Protein AF-A0A2V8RQT1-F1 (afdb_monomer_lite)

Secondary structure (DSSP, 8-state):
-PPPHHHHHHHHHH-HHHHHHHTTTBTT--TTS--EEEEEEEETTEEEEEEEEEE-SS---BTHHHHHHHHHHHHHHSSS--SEEEE-HHHHHHHTT--S-HHHHHHHHHHHHHHHH-EEEEEE-TTT-S---EEEE-SEEEEEEEEEE-TTS-EEEEEEEEE-HHHHHHHHTTEEEETTEEEEE------------

Structure (mmCIF, N/CA/C/O backbone):
data_AF-A0A2V8RQT1-F1
#
_entry.id   AF-A0A2V8RQT1-F1
#
loop_
_atom_site.group_PDB
_atom_site.id
_atom_site.type_symbol
_atom_site.label_atom_id
_atom_site.label_alt_id
_atom_site.label_comp_id
_atom_site.label_asym_id
_atom_site.label_entity_id
_atom_site.label_seq_id
_atom_site.pdbx_PDB_ins_code
_atom_site.Cartn_x
_atom_site.Cartn_y
_atom_site.Cartn_z
_atom_site.occupancy
_atom_site.B_iso_or_equiv
_atom_site.auth_seq_id
_atom_site.auth_comp_id
_atom_site.auth_asym_id
_atom_site.auth_atom_id
_atom_site.pdbx_PDB_model_num
ATOM 1 N N . MET A 1 1 ? -11.846 -2.736 -19.343 1.00 53.25 1 MET A N 1
ATOM 2 C CA . MET A 1 1 ? -10.433 -2.983 -18.980 1.00 53.25 1 MET A CA 1
ATOM 3 C C . MET A 1 1 ? -10.395 -4.126 -17.985 1.00 53.25 1 MET A C 1
ATOM 5 O O . MET A 1 1 ? -11.263 -4.168 -17.123 1.00 53.25 1 MET A O 1
ATOM 9 N N . SER A 1 2 ? -9.473 -5.077 -18.134 1.00 60.19 2 SER A N 1
ATOM 10 C CA . SER A 1 2 ? -9.324 -6.188 -17.190 1.00 60.19 2 SER A CA 1
ATOM 11 C C . SER A 1 2 ? -8.693 -5.690 -15.893 1.00 60.19 2 SER A C 1
ATOM 13 O O . SER A 1 2 ? -7.593 -5.145 -15.909 1.00 60.19 2 SER A O 1
ATOM 15 N N . THR A 1 3 ? -9.387 -5.882 -14.780 1.00 83.12 3 THR A N 1
ATOM 16 C CA . THR A 1 3 ? -8.899 -5.558 -13.440 1.00 83.12 3 THR A CA 1
ATOM 17 C C . THR A 1 3 ? -7.670 -6.412 -13.096 1.00 83.12 3 THR A C 1
ATOM 19 O O . THR A 1 3 ? -7.715 -7.635 -13.236 1.00 83.12 3 THR A O 1
ATOM 22 N N . HIS A 1 4 ? -6.565 -5.791 -12.665 1.00 91.56 4 HIS A N 1
ATOM 23 C CA . HIS A 1 4 ? -5.332 -6.518 -12.340 1.00 91.56 4 HIS A CA 1
ATOM 24 C C . HIS A 1 4 ? -5.551 -7.502 -11.167 1.00 91.56 4 HIS A C 1
ATOM 26 O O . HIS A 1 4 ? -6.151 -7.106 -10.169 1.00 91.56 4 HIS A O 1
ATOM 32 N N . PRO A 1 5 ? -5.033 -8.750 -11.198 1.00 92.19 5 PRO A N 1
ATOM 33 C CA . PRO A 1 5 ? -5.286 -9.754 -10.149 1.00 92.19 5 PRO A CA 1
ATOM 34 C C . PRO A 1 5 ? -4.914 -9.311 -8.728 1.00 92.19 5 PRO A C 1
ATOM 36 O O . PRO A 1 5 ? -5.482 -9.785 -7.745 1.00 92.19 5 PRO A O 1
ATOM 39 N N . ILE A 1 6 ? -3.953 -8.392 -8.609 1.00 94.44 6 ILE A N 1
ATOM 40 C CA . ILE A 1 6 ? -3.528 -7.870 -7.310 1.00 94.44 6 ILE A CA 1
ATOM 41 C C . ILE A 1 6 ? -4.599 -7.023 -6.617 1.00 94.44 6 ILE A C 1
ATOM 43 O O . ILE A 1 6 ? -4.604 -6.957 -5.393 1.00 94.44 6 ILE A O 1
ATOM 47 N N . THR A 1 7 ? -5.529 -6.411 -7.355 1.00 94.12 7 THR A N 1
ATOM 48 C CA . THR A 1 7 ? -6.580 -5.597 -6.732 1.00 94.12 7 THR A CA 1
ATOM 49 C C . THR A 1 7 ? -7.554 -6.477 -5.952 1.00 94.12 7 THR A C 1
ATOM 51 O O . THR A 1 7 ? -7.920 -6.147 -4.826 1.00 94.12 7 THR A O 1
ATOM 54 N N . ALA A 1 8 ? -7.901 -7.647 -6.504 1.00 93.69 8 ALA A N 1
ATOM 55 C CA . ALA A 1 8 ? -8.708 -8.649 -5.820 1.00 93.69 8 ALA A CA 1
ATOM 56 C C . ALA A 1 8 ? -8.005 -9.124 -4.544 1.00 93.69 8 ALA A C 1
ATOM 58 O O . ALA A 1 8 ? -8.619 -9.131 -3.480 1.00 93.69 8 ALA A O 1
ATOM 59 N N . TYR A 1 9 ? -6.700 -9.417 -4.631 1.00 94.62 9 TYR A N 1
ATOM 60 C CA . TYR A 1 9 ? -5.890 -9.772 -3.465 1.00 94.62 9 TYR A CA 1
ATOM 61 C C . TYR A 1 9 ? -5.937 -8.689 -2.379 1.00 94.62 9 TYR A C 1
ATOM 63 O O . TYR A 1 9 ? -6.131 -9.017 -1.210 1.00 94.62 9 TYR A O 1
ATOM 71 N N . ILE A 1 10 ? -5.794 -7.411 -2.745 1.00 95.62 10 ILE A N 1
ATOM 72 C CA . ILE A 1 10 ? -5.832 -6.297 -1.793 1.00 95.62 10 ILE A CA 1
ATOM 73 C C . ILE A 1 10 ? -7.183 -6.207 -1.084 1.00 95.62 10 ILE A C 1
ATOM 75 O O . ILE A 1 10 ? -7.209 -6.226 0.145 1.00 95.62 10 ILE A O 1
ATOM 79 N N . HIS A 1 11 ? -8.297 -6.184 -1.819 1.00 94.50 11 HIS A N 1
ATOM 80 C CA . HIS A 1 11 ? -9.624 -6.116 -1.198 1.00 94.50 11 HIS A CA 1
ATOM 81 C C . HIS A 1 11 ? -9.921 -7.336 -0.324 1.00 94.50 11 HIS A C 1
ATOM 83 O O . HIS A 1 11 ? -10.485 -7.205 0.760 1.00 94.50 11 HIS A O 1
ATOM 89 N N . GLN A 1 12 ? -9.517 -8.525 -0.771 1.00 94.50 12 GLN A N 1
ATOM 90 C CA . GLN A 1 12 ? -9.717 -9.754 -0.011 1.00 94.50 12 GLN A CA 1
ATOM 91 C C . GLN A 1 12 ? -8.869 -9.798 1.254 1.00 94.50 12 GLN A C 1
ATOM 93 O O . GLN A 1 12 ? -9.324 -10.374 2.231 1.00 94.50 12 GLN A O 1
ATOM 98 N N . THR A 1 13 ? -7.676 -9.200 1.248 1.00 95.00 13 THR A N 1
ATOM 99 C CA . THR A 1 13 ? -6.728 -9.275 2.368 1.00 95.00 13 THR A CA 1
ATOM 100 C C . THR A 1 13 ? -6.952 -8.172 3.394 1.00 95.00 13 THR A C 1
ATOM 102 O O . THR A 1 13 ? -7.002 -8.440 4.593 1.00 95.00 13 THR A O 1
ATOM 105 N N . PHE A 1 14 ? -7.108 -6.933 2.929 1.00 94.19 14 PHE A N 1
ATOM 106 C CA . PHE A 1 14 ? -7.197 -5.746 3.781 1.00 94.19 14 PHE A CA 1
ATOM 107 C C . PHE A 1 14 ? -8.628 -5.217 3.951 1.00 94.19 14 PHE A C 1
ATOM 109 O O . PHE A 1 14 ? -8.842 -4.231 4.649 1.00 94.19 14 PHE A O 1
ATOM 116 N N . GLY A 1 15 ? -9.610 -5.855 3.310 1.00 92.31 15 GLY A N 1
ATOM 117 C CA . GLY A 1 15 ? -10.991 -5.388 3.284 1.00 92.31 15 GLY A CA 1
ATOM 118 C C . GLY A 1 15 ? -11.243 -4.317 2.219 1.00 92.31 15 GLY A C 1
ATOM 119 O O . GLY A 1 15 ? -10.325 -3.731 1.640 1.00 92.31 15 GLY A O 1
ATOM 120 N N . GLN A 1 16 ? -12.527 -4.065 1.950 1.00 89.62 16 GLN A N 1
ATOM 121 C CA . GLN A 1 16 ? -12.953 -3.179 0.863 1.00 89.62 16 GLN A CA 1
ATOM 122 C C . GLN A 1 16 ? -12.497 -1.732 1.079 1.00 89.62 16 GLN A C 1
ATOM 124 O O . GLN A 1 16 ? -11.997 -1.108 0.150 1.00 89.62 16 GLN A O 1
ATOM 129 N N . GLN A 1 17 ? -12.656 -1.203 2.293 1.00 88.50 17 GLN A N 1
ATOM 130 C CA . GLN A 1 17 ? -12.385 0.202 2.604 1.00 88.50 17 GLN A CA 1
ATOM 131 C C . GLN A 1 17 ? -10.894 0.537 2.505 1.00 88.50 17 GLN A C 1
ATOM 133 O O . GLN A 1 17 ? -10.512 1.388 1.705 1.00 88.50 17 GLN A O 1
ATOM 138 N N . PHE A 1 18 ? -10.042 -0.173 3.255 1.00 91.12 18 PHE A N 1
ATOM 139 C CA . PHE A 1 18 ? -8.596 0.041 3.181 1.00 91.12 18 PHE A CA 1
ATOM 140 C C . PHE A 1 18 ? -8.055 -0.309 1.795 1.00 91.12 18 PHE A C 1
ATOM 142 O O . PHE A 1 18 ? -7.242 0.422 1.244 1.00 91.12 18 PHE A O 1
ATOM 149 N N . GLY A 1 19 ? -8.540 -1.390 1.179 1.00 92.50 19 GLY A N 1
ATOM 150 C CA . GLY A 1 19 ? -8.108 -1.745 -0.167 1.00 92.50 19 GLY A CA 1
ATOM 151 C C . GLY A 1 19 ? -8.455 -0.684 -1.218 1.00 92.50 19 GLY A C 1
ATOM 152 O O . GLY A 1 19 ? -7.627 -0.409 -2.083 1.00 92.50 19 GLY A O 1
ATOM 153 N N . SER A 1 20 ? -9.610 -0.021 -1.092 1.00 90.12 20 SER A N 1
ATOM 154 C CA . SER A 1 20 ? -9.976 1.112 -1.956 1.00 90.12 20 SER A CA 1
ATOM 155 C C . SER A 1 20 ? -9.057 2.317 -1.729 1.00 90.12 20 SER A C 1
ATOM 157 O O . SER A 1 20 ? -8.684 2.975 -2.693 1.00 90.12 20 SER A O 1
ATOM 159 N N . LEU A 1 21 ? -8.624 2.568 -0.485 1.00 90.12 21 LEU A N 1
ATOM 160 C CA . LEU A 1 21 ? -7.631 3.606 -0.172 1.00 90.12 21 LEU A CA 1
ATOM 161 C C . LEU A 1 21 ? -6.290 3.338 -0.868 1.00 90.12 21 LEU A C 1
ATOM 163 O O . LEU A 1 21 ? -5.732 4.229 -1.501 1.00 90.12 21 LEU A O 1
ATOM 167 N N . ILE A 1 22 ? -5.787 2.101 -0.777 1.00 92.56 22 ILE A N 1
ATOM 168 C CA . ILE A 1 22 ? -4.522 1.686 -1.408 1.00 92.56 22 ILE A CA 1
ATOM 169 C C . ILE A 1 22 ? -4.595 1.826 -2.931 1.00 92.56 22 ILE A C 1
ATOM 171 O O . ILE A 1 22 ? -3.619 2.233 -3.560 1.00 92.56 22 ILE A O 1
ATOM 175 N N . LEU A 1 23 ? -5.743 1.496 -3.525 1.00 92.44 23 LEU A N 1
ATOM 176 C CA . LEU A 1 23 ? -5.949 1.503 -4.972 1.00 92.44 23 LEU A CA 1
ATOM 177 C C . LEU A 1 23 ? -6.476 2.839 -5.519 1.00 92.44 23 LEU A C 1
ATOM 179 O O . LEU A 1 23 ? -6.783 2.913 -6.707 1.00 92.44 23 LEU A O 1
ATOM 183 N N . ALA A 1 24 ? -6.563 3.885 -4.694 1.00 89.56 24 ALA A N 1
ATOM 184 C CA . ALA A 1 24 ? -7.050 5.192 -5.120 1.00 89.56 24 ALA A CA 1
ATOM 185 C C . ALA A 1 24 ? -6.198 5.760 -6.270 1.00 89.56 24 ALA A C 1
ATOM 187 O O . ALA A 1 24 ? -4.971 5.855 -6.169 1.00 89.56 24 ALA A O 1
ATOM 188 N N . GLY A 1 25 ? -6.850 6.158 -7.365 1.00 87.62 25 GLY A N 1
ATOM 189 C CA . GLY A 1 25 ? -6.196 6.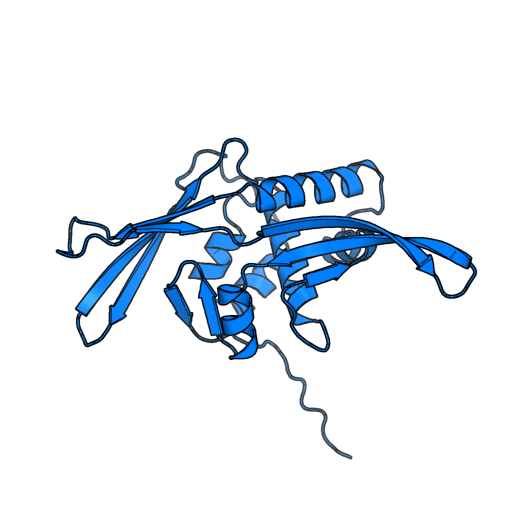617 -8.588 1.00 87.62 25 GLY A CA 1
ATOM 190 C C . GLY A 1 25 ? -5.814 5.499 -9.563 1.00 87.62 25 GLY A C 1
ATOM 191 O O . GLY A 1 25 ? -5.147 5.791 -10.559 1.00 87.62 25 GLY A O 1
ATOM 192 N N . TYR A 1 26 ? -6.192 4.239 -9.303 1.00 90.75 26 TYR A N 1
ATOM 193 C CA . TYR A 1 26 ? -5.921 3.125 -10.214 1.00 90.75 26 TYR A CA 1
ATOM 194 C C . TYR A 1 26 ? -6.821 3.164 -11.459 1.00 90.75 26 TYR A C 1
ATOM 196 O O . TYR A 1 26 ? -8.036 3.340 -11.377 1.00 90.75 26 TYR A O 1
ATOM 204 N N . GLY A 1 27 ? -6.236 2.925 -12.635 1.00 86.00 27 GLY A N 1
ATOM 205 C CA . GLY A 1 27 ? -6.968 2.867 -13.902 1.00 86.00 27 GLY A CA 1
ATOM 206 C C . GLY A 1 27 ? -7.274 4.248 -14.491 1.00 86.00 27 GLY A C 1
ATOM 207 O O . GLY A 1 27 ? -6.401 5.109 -14.552 1.00 86.00 27 GLY A O 1
ATOM 208 N N . LEU A 1 28 ? -8.499 4.435 -14.993 1.00 69.88 28 LEU A N 1
ATOM 209 C CA . LEU A 1 28 ? -8.932 5.665 -15.677 1.00 69.88 28 LEU A CA 1
ATOM 210 C C . LEU A 1 28 ? -9.522 6.717 -14.726 1.00 69.88 28 LEU A C 1
ATOM 212 O O . LEU A 1 28 ? -10.164 7.658 -15.193 1.00 69.88 28 LEU A O 1
ATOM 216 N N . GLU A 1 29 ? -9.338 6.567 -13.412 1.00 64.88 29 GLU A N 1
ATOM 217 C CA . GLU A 1 29 ? -9.764 7.597 -12.468 1.00 64.88 29 GLU A CA 1
ATOM 218 C C . GLU A 1 29 ? -9.042 8.913 -12.803 1.00 64.88 29 GLU A C 1
ATOM 220 O O . GLU A 1 29 ? -7.806 8.960 -12.821 1.00 64.88 29 GLU A O 1
ATOM 225 N N . PRO A 1 30 ? -9.779 9.993 -13.122 1.00 53.41 30 PRO A N 1
ATOM 226 C CA . PRO A 1 30 ? -9.154 11.279 -13.368 1.00 53.41 30 PRO A CA 1
ATOM 227 C C . PRO A 1 30 ? -8.418 11.685 -12.093 1.00 53.41 30 PRO A C 1
ATOM 229 O O . PRO A 1 30 ? -8.981 11.607 -11.003 1.00 53.41 30 PRO A O 1
ATOM 232 N N . GLY A 1 31 ? -7.176 12.163 -12.219 1.00 50.75 31 GLY A N 1
ATOM 233 C CA . GLY A 1 31 ? -6.285 12.459 -11.086 1.00 50.75 31 GLY A CA 1
ATOM 234 C C . GLY A 1 31 ? -6.796 13.483 -10.056 1.00 50.75 31 GLY A C 1
ATOM 235 O O . GLY A 1 31 ? -6.059 13.804 -9.132 1.00 50.75 31 GLY A O 1
ATOM 236 N N . LYS A 1 32 ? -8.032 13.981 -10.206 1.00 53.09 32 LYS A N 1
ATOM 237 C CA . LYS A 1 32 ? -8.714 14.969 -9.362 1.00 53.09 32 LYS A CA 1
ATOM 238 C C . LYS A 1 32 ? -10.010 14.478 -8.692 1.00 53.09 32 LYS A C 1
ATOM 240 O O . LYS A 1 32 ? -10.643 15.290 -8.028 1.00 53.09 32 LYS A O 1
ATOM 245 N N . GLN A 1 33 ? -10.458 13.231 -8.877 1.00 52.38 33 GLN A N 1
ATOM 246 C CA . GLN A 1 33 ? -11.619 12.747 -8.112 1.00 52.38 33 GLN A CA 1
ATOM 247 C C . GLN A 1 33 ? -11.233 12.519 -6.647 1.00 52.38 33 GLN A C 1
ATOM 249 O O . GLN A 1 33 ? -10.141 12.027 -6.371 1.00 52.38 33 GLN A O 1
ATOM 254 N N . ASP A 1 34 ? -12.114 12.957 -5.740 1.00 56.28 34 ASP A N 1
ATOM 255 C CA . ASP A 1 34 ? -11.910 13.017 -4.291 1.00 56.28 34 ASP A CA 1
ATOM 256 C C . ASP A 1 34 ? -11.297 11.721 -3.751 1.00 56.28 34 ASP A C 1
ATOM 258 O O . ASP A 1 34 ? -11.977 10.711 -3.572 1.00 56.28 34 ASP A O 1
ATOM 262 N N . ARG A 1 35 ? -9.997 11.761 -3.438 1.00 73.50 35 ARG A N 1
ATOM 263 C CA . ARG A 1 35 ? -9.261 10.659 -2.801 1.00 73.50 35 ARG A CA 1
ATOM 264 C C . ARG A 1 35 ? -9.512 10.652 -1.300 1.00 73.50 35 ARG A C 1
ATOM 266 O O . ARG A 1 35 ? -8.586 10.624 -0.492 1.00 73.50 35 ARG A O 1
ATOM 273 N N . LYS A 1 36 ? -10.792 10.753 -0.960 1.00 81.44 36 LYS A N 1
ATOM 274 C CA . LYS A 1 36 ? -11.317 10.817 0.392 1.00 81.44 36 LYS A CA 1
ATOM 275 C C . LYS A 1 36 ? -11.988 9.498 0.689 1.00 81.44 36 LYS A C 1
ATOM 277 O O . LYS A 1 36 ? -12.912 9.085 -0.006 1.00 81.44 36 LYS A O 1
ATOM 282 N N . LEU A 1 37 ? -11.540 8.855 1.748 1.00 82.38 37 LEU A N 1
ATOM 283 C CA . LEU A 1 37 ? -12.224 7.729 2.336 1.00 82.38 37 LEU A CA 1
ATOM 284 C C . LEU A 1 37 ? -12.990 8.220 3.557 1.00 82.38 37 LEU A C 1
ATOM 286 O O . LEU A 1 37 ? -12.396 8.743 4.496 1.00 82.38 37 LEU A O 1
ATOM 290 N N . GLN A 1 38 ? -14.305 8.036 3.538 1.00 83.12 38 GLN A N 1
ATOM 291 C CA . GLN A 1 38 ? -15.149 8.258 4.705 1.00 83.12 38 GLN A CA 1
ATOM 292 C C . GLN A 1 38 ? -15.397 6.927 5.407 1.00 83.12 38 GLN A C 1
ATOM 294 O O . GLN A 1 38 ? -15.752 5.933 4.766 1.00 83.12 38 GLN A O 1
ATOM 299 N N . LEU A 1 39 ? -15.199 6.911 6.719 1.00 83.19 39 LEU A N 1
ATOM 300 C CA . LEU A 1 39 ? -15.366 5.743 7.574 1.00 83.19 39 LEU A CA 1
ATOM 301 C C . LEU A 1 39 ? -16.227 6.124 8.765 1.00 83.19 39 LEU A C 1
ATOM 303 O O . LEU A 1 39 ? -16.049 7.192 9.332 1.00 83.19 39 LEU A O 1
ATOM 307 N N . THR A 1 40 ? -17.112 5.226 9.177 1.00 81.44 40 THR A N 1
ATOM 308 C CA . THR A 1 40 ? -17.845 5.370 10.434 1.00 81.44 40 THR A CA 1
ATOM 309 C C . THR A 1 40 ? -17.358 4.296 11.389 1.00 81.44 40 THR A C 1
ATOM 311 O O . THR A 1 40 ? -17.545 3.106 11.127 1.00 81.44 40 THR A O 1
ATOM 314 N N . GLU A 1 41 ? -16.754 4.711 12.493 1.00 79.88 41 GLU A N 1
ATOM 315 C CA . GLU A 1 41 ? -16.391 3.844 13.608 1.00 79.88 41 GLU A CA 1
ATOM 316 C C . GLU A 1 41 ? -17.441 3.951 14.717 1.00 79.88 41 GLU A C 1
ATOM 318 O O . GLU A 1 41 ? -18.117 4.973 14.852 1.00 79.88 41 GLU A O 1
ATOM 323 N N . VAL A 1 42 ? -17.620 2.877 15.487 1.00 76.12 42 VAL A N 1
ATOM 324 C CA . VAL A 1 42 ? -18.469 2.887 16.681 1.00 76.12 42 VAL A CA 1
ATOM 325 C C . VAL A 1 42 ? -17.601 2.563 17.883 1.00 76.12 42 VAL A C 1
ATOM 327 O O . VAL A 1 42 ? -17.238 1.406 18.084 1.00 76.12 42 VAL A O 1
ATOM 330 N N . GLU A 1 43 ? -17.300 3.574 18.686 1.00 75.00 43 GLU A N 1
ATOM 331 C CA . GLU A 1 43 ? -16.500 3.450 19.902 1.00 75.00 43 GLU A CA 1
ATOM 332 C C . GLU A 1 43 ? -17.398 3.722 21.111 1.00 75.00 43 GLU A C 1
ATOM 334 O O . GLU A 1 43 ? -18.079 4.741 21.170 1.00 75.00 43 GLU A O 1
ATOM 339 N N . GLU A 1 44 ? -17.492 2.761 22.036 1.00 80.94 44 GLU A N 1
ATOM 340 C CA . GLU A 1 44 ? -18.325 2.860 23.253 1.00 80.94 44 GLU A CA 1
ATOM 341 C C . GLU A 1 44 ? -19.795 3.276 23.001 1.00 80.94 44 GLU A C 1
ATOM 343 O O . GLU A 1 44 ? -20.455 3.893 23.834 1.00 80.94 44 GLU A O 1
ATOM 348 N N . GLY A 1 45 ? -20.342 2.914 21.834 1.00 79.00 45 GLY A N 1
ATOM 349 C CA . GLY A 1 45 ? -21.708 3.263 21.423 1.00 79.00 45 GLY A CA 1
ATOM 350 C C . GLY A 1 45 ? -21.848 4.637 20.756 1.00 79.00 45 GLY A C 1
ATOM 351 O O . GLY A 1 45 ? -22.939 4.975 20.291 1.00 79.00 45 GLY A O 1
ATOM 352 N N . VAL A 1 46 ? -20.762 5.401 20.639 1.00 80.88 46 VAL A N 1
ATOM 353 C CA . VAL A 1 46 ? -20.690 6.666 19.903 1.00 80.88 46 VAL A CA 1
ATOM 354 C C . VAL A 1 46 ? -20.247 6.395 18.468 1.00 80.88 46 VAL A C 1
ATOM 356 O O . VAL A 1 46 ? -19.267 5.695 18.231 1.00 80.88 46 VAL A O 1
ATOM 359 N N . LYS A 1 47 ? -20.974 6.949 17.492 1.00 82.81 47 LYS A N 1
ATOM 360 C CA . LYS A 1 47 ? -20.570 6.912 16.080 1.00 82.81 47 LYS A CA 1
ATOM 361 C C . LYS A 1 47 ? -19.621 8.067 15.784 1.00 82.81 47 LYS A C 1
ATOM 363 O O . LYS A 1 47 ? -19.999 9.219 15.990 1.00 82.81 47 LYS A O 1
ATOM 368 N N . ILE A 1 48 ? -18.442 7.758 15.261 1.00 84.69 48 ILE A N 1
ATOM 369 C CA . ILE A 1 48 ? -17.445 8.738 14.832 1.00 84.69 48 ILE A CA 1
ATOM 370 C C . ILE A 1 48 ? -17.269 8.600 13.322 1.00 84.69 48 ILE A C 1
ATOM 372 O O . ILE A 1 48 ? -16.875 7.546 12.827 1.00 84.69 48 ILE A O 1
ATOM 376 N N . ASP A 1 49 ? -17.591 9.668 12.595 1.00 87.62 49 ASP A N 1
ATOM 377 C CA . ASP A 1 49 ? -17.411 9.744 11.147 1.00 87.62 49 ASP A CA 1
ATOM 378 C C . ASP A 1 49 ? -16.024 10.345 10.854 1.00 87.62 49 ASP A C 1
ATOM 380 O O . ASP A 1 49 ? -15.796 11.545 11.015 1.00 87.62 49 ASP A O 1
ATOM 384 N N . TRP A 1 50 ? -15.086 9.494 10.451 1.00 88.00 50 TRP A N 1
ATOM 385 C CA . TRP A 1 50 ? -13.734 9.849 10.039 1.00 88.00 50 TRP A CA 1
ATOM 386 C C . TRP A 1 50 ? -13.665 10.123 8.542 1.00 88.00 50 TRP A C 1
ATOM 388 O O . TRP A 1 50 ? -14.288 9.435 7.730 1.00 88.00 50 TRP A O 1
ATOM 398 N N . VAL A 1 51 ? -12.818 11.073 8.165 1.00 89.00 51 VAL A N 1
ATOM 399 C CA . VAL A 1 51 ? -12.405 11.303 6.784 1.00 89.00 51 VAL A CA 1
ATOM 400 C C . VAL A 1 51 ? -10.892 11.159 6.707 1.00 89.00 51 VAL A C 1
ATOM 402 O O . VAL A 1 51 ? -10.177 11.775 7.493 1.00 89.00 51 VAL A O 1
ATOM 405 N N . ILE A 1 52 ? -10.417 10.343 5.766 1.00 89.44 52 ILE A N 1
ATOM 406 C CA . ILE A 1 52 ? -9.005 10.234 5.397 1.00 89.44 52 ILE A CA 1
ATOM 407 C C . ILE A 1 52 ? -8.852 10.730 3.963 1.00 89.44 52 ILE A C 1
ATOM 409 O O . ILE A 1 52 ? -9.471 10.171 3.061 1.00 89.44 52 ILE A O 1
ATOM 413 N N . GLU A 1 53 ? -8.016 11.733 3.733 1.00 89.62 53 GLU A N 1
ATOM 414 C CA . GLU A 1 53 ? -7.695 12.253 2.403 1.00 89.62 53 GLU A CA 1
ATOM 415 C C . GLU A 1 53 ? -6.235 12.011 2.049 1.00 89.62 53 GLU A C 1
ATOM 417 O O . GLU A 1 53 ? -5.344 12.228 2.865 1.00 89.62 53 GLU A O 1
ATOM 422 N N . LEU A 1 54 ? -5.986 11.588 0.810 1.00 88.62 54 LEU A N 1
ATOM 423 C CA . LEU A 1 54 ? -4.639 11.553 0.247 1.00 88.62 54 LEU A CA 1
ATOM 424 C C . LEU A 1 54 ? -4.219 12.967 -0.164 1.00 88.62 54 LEU A C 1
ATOM 426 O O . LEU A 1 54 ? -4.817 13.551 -1.070 1.00 88.62 54 LEU A O 1
ATOM 430 N N . VAL A 1 55 ? -3.147 13.471 0.442 1.00 85.31 55 VAL A N 1
ATOM 431 C CA . VAL A 1 55 ? -2.612 14.818 0.225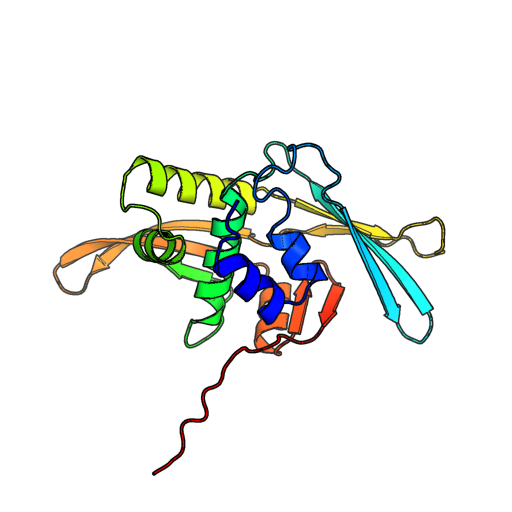 1.00 85.31 55 VAL A CA 1
ATOM 432 C C . VAL A 1 55 ? -1.183 14.737 -0.312 1.00 85.31 55 VAL A C 1
ATOM 434 O O . VAL A 1 55 ? -0.351 13.967 0.170 1.00 85.31 55 VAL A O 1
ATOM 437 N N . GLY A 1 56 ? -0.880 15.529 -1.339 1.00 79.81 56 GLY A N 1
ATOM 438 C CA . GLY A 1 56 ? 0.449 15.591 -1.941 1.00 79.81 56 GLY A CA 1
ATOM 439 C C . GLY A 1 56 ? 0.458 16.288 -3.299 1.00 79.81 56 GLY A C 1
ATOM 440 O O . GLY A 1 56 ? -0.575 16.401 -3.957 1.00 79.81 56 GLY A O 1
ATOM 441 N N . ASP A 1 57 ? 1.643 16.729 -3.720 1.00 76.38 57 ASP A N 1
ATOM 442 C CA . ASP A 1 57 ? 1.824 17.468 -4.977 1.0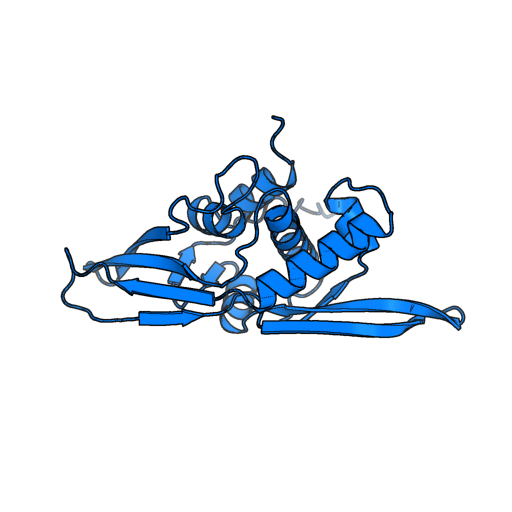0 76.38 57 ASP A CA 1
ATOM 443 C C . ASP A 1 57 ? 1.662 16.579 -6.224 1.00 76.38 57 ASP A C 1
ATOM 445 O O . ASP A 1 57 ? 1.103 17.008 -7.232 1.00 76.38 57 ASP A O 1
ATOM 449 N N . ASP A 1 58 ? 2.150 15.332 -6.160 1.00 82.31 58 ASP A N 1
ATOM 450 C CA . ASP A 1 58 ? 2.090 14.340 -7.246 1.00 82.31 58 ASP A CA 1
ATOM 451 C C . ASP A 1 58 ? 1.473 13.038 -6.726 1.00 82.31 58 ASP A C 1
ATOM 453 O O . ASP A 1 58 ? 2.156 12.138 -6.226 1.00 82.31 58 ASP A O 1
ATOM 457 N N . LEU A 1 59 ? 0.145 12.974 -6.787 1.00 85.94 59 LEU A N 1
ATOM 458 C CA . LEU A 1 59 ? -0.617 11.860 -6.244 1.00 85.94 59 LEU A CA 1
ATOM 459 C C . LEU A 1 59 ? -0.526 10.628 -7.172 1.00 85.94 59 LEU A C 1
ATOM 461 O O . LEU A 1 59 ? -0.923 10.721 -8.340 1.00 85.94 59 LEU A O 1
ATOM 465 N N . PRO A 1 60 ? -0.107 9.444 -6.672 1.00 88.44 60 PRO A N 1
ATOM 466 C CA . PRO A 1 60 ? 0.043 8.234 -7.488 1.00 88.44 60 PRO A CA 1
ATOM 467 C C . PRO A 1 60 ? -1.220 7.904 -8.293 1.00 88.44 60 PRO A C 1
ATOM 469 O O . PRO A 1 60 ? -2.317 7.901 -7.744 1.00 88.44 60 PRO A O 1
ATOM 472 N N . CYS A 1 61 ? -1.106 7.654 -9.595 1.00 90.00 61 CYS A N 1
ATOM 473 C CA . CYS A 1 61 ? -2.255 7.377 -10.462 1.00 90.00 61 CYS A CA 1
ATOM 474 C C . CYS A 1 61 ? -1.927 6.325 -11.527 1.00 90.00 61 CYS A C 1
ATOM 476 O O . CYS A 1 61 ? -0.786 5.859 -11.619 1.00 90.00 61 CYS A O 1
ATOM 478 N N . GLN A 1 62 ? -2.929 5.968 -12.335 1.00 90.75 62 GLN A N 1
ATOM 479 C CA . GLN A 1 62 ? -2.836 4.944 -13.373 1.00 90.75 62 GLN A CA 1
ATOM 480 C C . GLN A 1 62 ? -2.382 3.625 -12.758 1.00 90.75 62 GLN A C 1
ATOM 482 O O . GLN A 1 62 ? -3.076 3.096 -11.907 1.00 90.75 62 GLN A O 1
ATOM 487 N N . ASP A 1 63 ? -1.219 3.107 -13.134 1.00 93.25 63 ASP A N 1
ATOM 488 C CA . ASP A 1 63 ? -0.714 1.835 -12.635 1.00 93.25 63 ASP A CA 1
ATOM 489 C C . ASP A 1 63 ? 0.124 1.958 -11.348 1.00 93.25 63 ASP A C 1
ATOM 491 O O . ASP A 1 63 ? 0.457 0.944 -10.732 1.00 93.25 63 ASP A O 1
ATOM 495 N N . ALA A 1 64 ? 0.450 3.176 -10.894 1.00 93.38 64 ALA A N 1
ATOM 496 C CA . ALA A 1 64 ? 1.265 3.382 -9.694 1.00 93.38 64 ALA A CA 1
ATOM 497 C C . ALA A 1 64 ? 0.681 2.722 -8.422 1.00 93.38 64 ALA A C 1
ATOM 499 O O . ALA A 1 64 ? 1.460 2.112 -7.684 1.00 93.38 64 ALA A O 1
ATOM 500 N N . PRO A 1 65 ? -0.647 2.725 -8.174 1.00 94.88 65 PRO A N 1
ATOM 501 C CA . PRO A 1 65 ? -1.226 2.021 -7.025 1.00 94.88 65 PRO A CA 1
ATOM 502 C C . PRO A 1 65 ? -1.005 0.513 -7.000 1.00 94.88 65 PRO A C 1
ATOM 504 O O . PRO A 1 65 ? -0.963 -0.092 -5.926 1.00 94.88 65 PRO A O 1
ATOM 507 N N . LEU A 1 66 ? -0.768 -0.109 -8.157 1.00 96.56 66 LEU A N 1
ATOM 508 C CA . LEU A 1 66 ? -0.411 -1.523 -8.200 1.00 96.56 66 LEU A CA 1
ATOM 509 C C . LEU A 1 66 ? 0.958 -1.782 -7.558 1.00 96.56 66 LEU A C 1
ATOM 511 O O . LEU A 1 66 ? 1.153 -2.838 -6.959 1.00 96.56 66 LEU A O 1
ATOM 515 N N . VAL A 1 67 ? 1.887 -0.822 -7.628 1.00 97.31 67 VAL A N 1
ATOM 516 C CA . VAL A 1 67 ? 3.216 -0.937 -7.008 1.00 97.31 67 VAL A CA 1
ATOM 517 C C . VAL A 1 67 ? 3.097 -0.988 -5.485 1.00 97.31 67 VAL A C 1
ATOM 519 O O . VAL A 1 67 ? 3.685 -1.871 -4.860 1.00 97.31 67 VAL A O 1
ATOM 522 N N . LEU A 1 68 ? 2.284 -0.112 -4.881 1.00 97.31 68 LEU A N 1
ATOM 523 C CA . LEU A 1 68 ? 2.018 -0.159 -3.439 1.00 97.31 68 LEU A CA 1
ATOM 524 C C . LEU A 1 68 ? 1.324 -1.468 -3.041 1.00 97.31 68 LEU A C 1
ATOM 526 O O . LEU A 1 68 ? 1.716 -2.108 -2.064 1.00 97.31 68 LEU A O 1
ATOM 530 N N . ALA A 1 69 ? 0.340 -1.910 -3.828 1.00 97.44 69 ALA A N 1
ATOM 531 C CA . ALA A 1 69 ? -0.322 -3.192 -3.613 1.00 97.44 69 ALA A CA 1
ATOM 532 C C . ALA A 1 69 ? 0.667 -4.377 -3.644 1.00 97.44 69 ALA A C 1
ATOM 534 O O . ALA A 1 69 ? 0.566 -5.298 -2.829 1.00 97.44 69 ALA A O 1
ATOM 535 N N . ALA A 1 70 ? 1.644 -4.346 -4.554 1.00 97.69 70 ALA A N 1
ATOM 536 C CA . ALA A 1 70 ? 2.686 -5.362 -4.670 1.00 97.69 70 ALA A CA 1
ATOM 537 C C . ALA A 1 70 ? 3.650 -5.352 -3.483 1.00 97.69 70 ALA A C 1
ATOM 539 O O . ALA A 1 70 ? 3.950 -6.417 -2.945 1.00 97.69 70 ALA A O 1
ATOM 540 N N . LEU A 1 71 ? 4.057 -4.174 -3.007 1.00 97.88 71 LEU A N 1
ATOM 541 C CA . LEU A 1 71 ? 4.861 -4.047 -1.790 1.00 97.88 71 LEU A CA 1
ATOM 542 C C . LEU A 1 71 ? 4.139 -4.615 -0.562 1.00 97.88 71 LEU A C 1
ATOM 544 O O . LEU A 1 71 ? 4.726 -5.386 0.192 1.00 97.88 71 LEU A O 1
ATOM 548 N N . LEU A 1 72 ? 2.854 -4.300 -0.384 1.00 97.50 72 LEU A N 1
ATOM 549 C CA . LEU A 1 72 ? 2.053 -4.839 0.721 1.00 97.50 72 LEU A CA 1
ATOM 550 C C . LEU A 1 72 ? 1.898 -6.360 0.638 1.00 97.50 72 LEU A C 1
ATOM 552 O O . LEU A 1 72 ? 1.959 -7.055 1.653 1.00 97.50 72 LEU A O 1
ATOM 556 N N . LYS A 1 73 ? 1.720 -6.899 -0.571 1.00 96.69 73 LYS A N 1
ATOM 557 C CA . LYS A 1 73 ? 1.685 -8.347 -0.780 1.00 96.69 73 LYS A CA 1
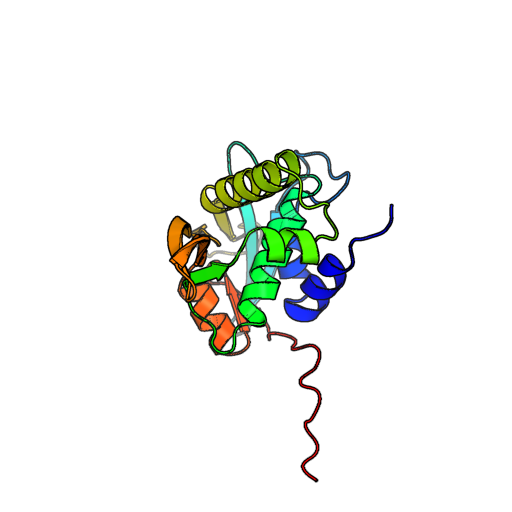ATOM 558 C C . LYS A 1 73 ? 3.028 -8.993 -0.438 1.00 96.69 73 LYS A C 1
ATOM 560 O O . LYS A 1 73 ? 3.033 -9.981 0.288 1.00 96.69 73 LYS A O 1
ATOM 565 N N . LEU A 1 74 ? 4.145 -8.431 -0.904 1.00 95.94 74 LEU A N 1
ATOM 566 C CA . LEU A 1 74 ? 5.488 -8.913 -0.563 1.00 95.94 74 LEU A CA 1
ATOM 567 C C . LEU A 1 74 ? 5.727 -8.889 0.948 1.00 95.94 74 LEU A C 1
ATOM 569 O O . LEU A 1 74 ? 6.180 -9.890 1.494 1.00 95.94 74 LEU A O 1
ATOM 573 N N . LEU A 1 75 ? 5.355 -7.798 1.625 1.00 96.56 75 LEU A N 1
ATOM 574 C CA . LEU A 1 75 ? 5.454 -7.664 3.079 1.00 96.56 75 LEU A CA 1
ATOM 575 C C . LEU A 1 75 ? 4.742 -8.807 3.815 1.00 96.56 75 LEU A C 1
ATOM 577 O O . LEU A 1 75 ? 5.303 -9.383 4.744 1.00 96.56 75 LEU A O 1
ATOM 581 N N . LEU A 1 76 ? 3.526 -9.161 3.392 1.00 95.12 76 LEU A N 1
ATOM 582 C CA . LEU A 1 76 ? 2.756 -10.249 4.003 1.00 95.12 76 LEU A CA 1
ATOM 583 C C . LEU A 1 76 ? 3.262 -11.649 3.634 1.00 95.12 76 LEU A C 1
ATOM 585 O O . LEU A 1 76 ? 2.973 -12.605 4.351 1.00 95.12 76 LEU A O 1
ATOM 589 N N . CYS A 1 77 ? 3.998 -11.787 2.532 1.00 93.25 77 CYS A N 1
ATOM 590 C CA . CYS A 1 77 ? 4.624 -13.048 2.138 1.00 93.25 77 CYS A CA 1
ATOM 591 C C . CYS A 1 77 ? 5.947 -13.324 2.870 1.00 93.25 77 CYS A C 1
ATOM 593 O O . CYS A 1 77 ? 6.455 -14.442 2.773 1.00 93.25 77 CYS A O 1
ATOM 595 N N . GLN A 1 78 ? 6.508 -12.347 3.592 1.00 91.38 78 GLN A N 1
ATOM 596 C CA . GLN A 1 78 ? 7.724 -12.553 4.376 1.00 91.38 78 GLN A CA 1
ATOM 597 C C . GLN A 1 78 ? 7.489 -13.560 5.518 1.00 91.38 78 GLN A C 1
ATOM 599 O O . GLN A 1 78 ? 6.417 -13.556 6.131 1.00 91.38 78 GLN A O 1
ATOM 604 N N . PRO A 1 79 ? 8.491 -14.390 5.878 1.00 89.94 79 PRO A N 1
ATOM 605 C CA . PRO A 1 79 ? 8.391 -15.308 7.017 1.00 89.94 79 PRO A CA 1
ATOM 606 C C . PRO A 1 79 ? 8.091 -14.591 8.338 1.00 89.94 79 PRO A C 1
ATOM 608 O O . PRO A 1 79 ? 7.435 -15.141 9.223 1.00 89.94 79 PRO A O 1
ATOM 611 N N . SER A 1 80 ? 8.578 -13.357 8.467 1.00 92.88 80 SER A N 1
ATOM 612 C CA . SER A 1 80 ? 8.310 -12.469 9.586 1.00 92.88 80 SER A CA 1
ATOM 613 C C . SER A 1 80 ? 8.011 -11.060 9.079 1.00 92.88 80 SER A C 1
ATOM 615 O O . SER A 1 80 ? 8.742 -10.495 8.270 1.00 92.88 80 SER A O 1
ATOM 617 N N . ILE A 1 81 ? 6.919 -10.473 9.575 1.00 94.56 81 ILE A N 1
ATOM 618 C CA . ILE A 1 81 ? 6.548 -9.095 9.240 1.00 94.56 81 ILE A CA 1
ATOM 619 C C . ILE A 1 81 ? 7.477 -8.149 10.010 1.00 94.56 81 ILE A C 1
ATOM 621 O O . ILE A 1 81 ? 7.558 -8.203 11.241 1.00 94.56 81 ILE A O 1
ATOM 625 N N . SER A 1 82 ? 8.158 -7.261 9.293 1.00 95.69 82 SER A N 1
ATOM 626 C CA . SER A 1 82 ? 9.026 -6.214 9.839 1.00 95.69 82 SER A CA 1
ATOM 627 C C . SER A 1 82 ? 8.590 -4.846 9.320 1.00 95.69 82 SER A C 1
ATOM 629 O O . SER A 1 82 ? 7.832 -4.759 8.361 1.00 95.69 82 SER A O 1
ATOM 631 N N . HIS A 1 83 ? 9.061 -3.778 9.962 1.00 95.75 83 HIS A N 1
ATOM 632 C CA . HIS A 1 83 ? 8.850 -2.422 9.456 1.00 95.75 83 HIS A CA 1
ATOM 633 C C . HIS A 1 83 ? 9.676 -2.132 8.206 1.00 95.75 83 HIS A C 1
ATOM 635 O O . HIS A 1 83 ? 9.285 -1.287 7.415 1.00 95.75 83 HIS A O 1
ATOM 641 N N . ASN A 1 84 ? 10.770 -2.863 8.009 1.00 96.44 84 ASN A N 1
ATOM 642 C CA . ASN A 1 84 ? 11.601 -2.782 6.822 1.00 96.44 84 ASN A CA 1
ATOM 643 C C . ASN A 1 84 ? 11.319 -3.987 5.912 1.00 96.44 84 ASN A C 1
ATOM 645 O O . ASN A 1 84 ? 11.415 -5.136 6.356 1.00 96.44 84 ASN A O 1
ATOM 649 N N . LEU A 1 85 ? 10.968 -3.716 4.656 1.00 96.38 85 LEU A N 1
ATOM 650 C CA . LEU A 1 85 ? 10.846 -4.706 3.593 1.00 96.38 85 LEU A CA 1
ATOM 651 C C . LEU A 1 85 ? 12.014 -4.549 2.621 1.00 96.38 85 LEU A C 1
ATOM 653 O O . LEU A 1 85 ? 12.063 -3.576 1.869 1.00 96.38 85 LEU A O 1
ATOM 657 N N . GLU A 1 86 ? 12.895 -5.545 2.583 1.00 95.25 86 GLU A N 1
ATOM 658 C CA . GLU A 1 86 ? 13.889 -5.691 1.521 1.00 95.25 86 GLU A CA 1
ATOM 659 C C . GLU A 1 86 ? 13.310 -6.483 0.342 1.00 95.25 86 GLU A C 1
ATOM 661 O O . GLU A 1 86 ? 12.620 -7.485 0.541 1.00 95.25 86 GLU A O 1
ATOM 666 N N . PHE A 1 87 ? 13.592 -6.045 -0.884 1.00 94.25 87 PHE A N 1
ATOM 667 C CA . PHE A 1 87 ? 13.111 -6.691 -2.107 1.00 94.25 87 PHE A CA 1
ATOM 668 C C . PHE A 1 87 ? 14.015 -6.396 -3.311 1.00 94.25 87 PHE A C 1
ATOM 670 O O . PHE A 1 87 ? 14.794 -5.432 -3.337 1.00 94.25 87 PHE A O 1
ATOM 677 N N . GLU A 1 88 ? 13.877 -7.208 -4.358 1.00 93.88 88 GLU A N 1
ATOM 678 C CA . GLU A 1 88 ? 14.418 -6.896 -5.679 1.00 93.88 88 GLU A CA 1
ATOM 679 C C . GLU A 1 88 ? 13.330 -6.306 -6.584 1.00 93.88 88 GLU A C 1
ATOM 681 O O . GLU A 1 88 ? 12.215 -6.816 -6.662 1.00 93.88 88 GLU A O 1
ATOM 686 N N . VAL A 1 89 ? 13.651 -5.271 -7.370 1.00 94.56 89 VAL A N 1
ATOM 687 C CA . VAL A 1 89 ? 12.681 -4.681 -8.321 1.00 94.56 89 VAL A CA 1
ATOM 688 C C . VAL A 1 89 ? 12.141 -5.726 -9.305 1.00 94.56 89 VAL A C 1
ATOM 690 O O . VAL A 1 89 ? 10.983 -5.659 -9.706 1.00 94.56 89 VAL A O 1
ATOM 693 N N . LYS A 1 90 ? 12.946 -6.738 -9.650 1.00 94.56 90 LYS A N 1
ATOM 694 C CA . LYS A 1 90 ? 12.514 -7.847 -10.508 1.00 94.56 90 LYS A CA 1
ATOM 695 C C . LYS A 1 90 ? 11.336 -8.630 -9.908 1.00 94.56 90 LYS A C 1
ATOM 697 O O . LYS A 1 90 ? 10.458 -9.065 -10.653 1.00 94.56 90 LYS A O 1
ATOM 702 N N . GLU A 1 91 ? 11.289 -8.792 -8.587 1.00 94.44 91 GLU A N 1
ATOM 703 C CA . GLU A 1 91 ? 10.187 -9.471 -7.893 1.00 94.44 91 GLU A CA 1
ATOM 704 C C . GLU A 1 91 ? 8.888 -8.670 -8.017 1.00 94.44 91 GLU A C 1
ATOM 706 O O . GLU A 1 91 ? 7.843 -9.239 -8.335 1.00 94.44 91 GLU A O 1
ATOM 711 N N . LEU A 1 92 ? 8.965 -7.341 -7.863 1.00 95.31 92 LEU A N 1
ATOM 712 C CA . LEU A 1 92 ? 7.826 -6.448 -8.088 1.00 95.31 92 LEU A CA 1
ATOM 713 C C . LEU A 1 92 ? 7.333 -6.517 -9.534 1.00 95.31 92 LEU A C 1
ATOM 715 O O . LEU A 1 92 ? 6.146 -6.731 -9.755 1.00 95.31 92 LEU A O 1
ATOM 719 N N . LEU A 1 93 ? 8.227 -6.395 -10.519 1.00 96.44 93 LEU A N 1
ATOM 720 C CA . LEU A 1 93 ? 7.848 -6.456 -11.937 1.00 96.44 93 LEU A CA 1
ATOM 721 C C . LEU A 1 93 ? 7.176 -7.786 -12.287 1.00 96.44 93 LEU A C 1
ATOM 723 O O . LEU A 1 93 ? 6.150 -7.800 -12.964 1.00 96.44 93 LEU A O 1
ATOM 727 N N . THR A 1 94 ? 7.690 -8.891 -11.742 1.00 95.38 94 THR A N 1
ATOM 728 C CA . THR A 1 94 ? 7.078 -10.216 -11.901 1.00 95.38 94 THR A CA 1
ATOM 729 C C . THR A 1 94 ? 5.659 -10.243 -11.331 1.00 95.38 94 THR A C 1
ATOM 731 O O . THR A 1 94 ? 4.740 -10.733 -11.983 1.00 95.38 94 THR A O 1
ATOM 734 N N . MET A 1 95 ? 5.451 -9.679 -10.138 1.00 94.81 95 MET A N 1
ATOM 735 C CA . MET A 1 95 ? 4.137 -9.626 -9.487 1.00 94.81 95 MET A CA 1
ATOM 736 C C . MET A 1 95 ? 3.124 -8.737 -10.223 1.00 94.81 95 MET A C 1
ATOM 738 O O . MET A 1 95 ? 1.918 -8.985 -10.155 1.00 94.81 95 MET A O 1
ATOM 742 N N . LEU A 1 96 ? 3.617 -7.712 -10.914 1.00 95.50 96 LEU A N 1
ATOM 743 C CA . LEU A 1 96 ? 2.835 -6.771 -11.715 1.00 95.50 96 LEU A CA 1
ATOM 744 C C . LEU A 1 96 ? 2.600 -7.254 -13.154 1.00 95.50 96 LEU A C 1
ATOM 746 O O . LEU A 1 96 ? 1.921 -6.576 -13.920 1.00 95.50 96 LEU A O 1
ATOM 750 N N . HIS A 1 97 ? 3.176 -8.398 -13.538 1.00 95.56 97 HIS A N 1
ATOM 751 C CA . HIS A 1 97 ? 3.227 -8.869 -14.924 1.00 95.56 97 HIS A CA 1
ATOM 752 C C . HIS A 1 97 ? 3.808 -7.822 -15.892 1.00 95.56 97 HIS A C 1
ATOM 754 O O . HIS A 1 97 ? 3.364 -7.696 -17.034 1.00 95.56 97 HIS A O 1
ATOM 760 N N . TRP A 1 98 ? 4.790 -7.046 -15.431 1.00 95.62 98 TRP A N 1
ATOM 761 C CA . TRP A 1 98 ? 5.496 -6.068 -16.256 1.00 95.62 98 TRP A CA 1
ATOM 762 C C . TRP A 1 98 ? 6.782 -6.674 -16.815 1.00 95.62 98 TRP A C 1
ATOM 764 O O . TRP A 1 98 ? 7.427 -7.476 -16.132 1.00 95.62 98 TRP A O 1
ATOM 774 N N . PRO A 1 99 ? 7.179 -6.295 -18.041 1.00 96.44 99 PRO A N 1
ATOM 775 C CA . PRO A 1 99 ? 8.457 -6.720 -18.583 1.00 96.44 99 PRO A CA 1
ATOM 776 C C . PRO A 1 99 ? 9.608 -6.166 -17.734 1.00 96.44 99 PRO A C 1
ATOM 778 O O . PRO A 1 99 ? 9.520 -5.077 -17.158 1.00 96.44 99 PRO A O 1
ATOM 781 N N . ASP A 1 100 ? 10.695 -6.935 -17.655 1.00 96.00 100 ASP A N 1
ATOM 782 C CA . ASP A 1 100 ? 11.898 -6.549 -16.919 1.00 96.00 100 ASP A CA 1
ATOM 783 C C . ASP A 1 100 ? 12.763 -5.569 -17.734 1.00 96.00 100 ASP A C 1
ATOM 785 O O . ASP A 1 100 ? 13.870 -5.886 -18.169 1.00 96.00 100 ASP A O 1
ATOM 789 N N . GLU A 1 101 ? 12.211 -4.378 -17.967 1.00 96.38 101 GLU A N 1
ATOM 790 C CA . GLU A 1 101 ? 12.794 -3.307 -18.776 1.00 96.38 101 GLU A CA 1
ATOM 791 C C . GLU A 1 101 ? 13.168 -2.086 -17.921 1.00 96.38 101 GLU A C 1
ATOM 793 O O . GLU A 1 101 ? 12.641 -1.855 -16.827 1.00 96.38 101 GLU A O 1
ATOM 798 N N . GLN A 1 102 ? 14.126 -1.290 -18.403 1.00 94.75 102 GLN A N 1
ATOM 799 C CA . GLN A 1 102 ? 14.660 -0.151 -17.651 1.00 94.75 102 GLN A CA 1
ATOM 800 C C . GLN A 1 102 ? 13.593 0.916 -17.353 1.00 94.75 102 GLN A C 1
ATOM 802 O O . GLN A 1 102 ? 13.598 1.487 -16.262 1.00 94.75 102 GLN A O 1
ATOM 807 N N . ASP A 1 103 ? 12.677 1.173 -18.285 1.00 96.81 103 ASP A N 1
ATOM 808 C CA . ASP A 1 103 ? 11.576 2.125 -18.114 1.00 96.81 103 ASP A CA 1
ATOM 809 C C . ASP A 1 103 ? 10.599 1.668 -17.014 1.00 96.81 103 ASP A C 1
ATOM 811 O O . ASP A 1 103 ? 10.186 2.471 -16.176 1.00 96.81 103 ASP A O 1
ATOM 815 N N . LYS A 1 104 ? 10.278 0.369 -16.953 1.00 96.62 104 LYS A N 1
ATOM 816 C CA . LYS A 1 104 ? 9.406 -0.225 -15.935 1.00 96.62 104 LYS A CA 1
ATOM 817 C C . LYS A 1 104 ? 10.054 -0.238 -14.564 1.00 96.62 104 LYS A C 1
ATOM 819 O O . LYS A 1 104 ? 9.394 0.084 -13.577 1.00 96.62 104 LYS A O 1
ATOM 824 N N . ARG A 1 105 ? 11.361 -0.498 -14.495 1.00 95.69 105 ARG A N 1
ATOM 825 C CA . ARG A 1 105 ? 12.142 -0.326 -13.260 1.00 95.69 105 ARG A CA 1
ATOM 826 C C . ARG A 1 105 ? 12.059 1.114 -12.752 1.00 95.69 105 ARG A C 1
ATOM 828 O O . ARG A 1 105 ? 11.758 1.327 -11.582 1.00 95.69 105 ARG A O 1
ATOM 835 N N . GLN A 1 106 ? 12.243 2.100 -13.631 1.00 95.38 106 GLN A N 1
ATOM 836 C CA . GLN A 1 106 ? 12.121 3.518 -13.274 1.00 95.38 106 GLN A CA 1
ATOM 837 C C . GLN A 1 106 ? 10.698 3.902 -12.845 1.00 95.38 106 GLN A C 1
ATOM 839 O O . GLN A 1 106 ? 10.542 4.679 -11.905 1.00 95.38 106 GLN A O 1
ATOM 844 N N . GLN A 1 107 ? 9.662 3.347 -13.484 1.00 95.94 107 GLN A N 1
ATOM 845 C CA . GLN A 1 107 ? 8.264 3.556 -13.086 1.00 95.94 107 GLN A CA 1
ATOM 846 C C . GLN A 1 107 ? 7.993 3.035 -11.670 1.00 95.94 107 GLN A C 1
ATOM 848 O O . GLN A 1 107 ? 7.366 3.741 -10.881 1.00 95.94 107 GLN A O 1
ATOM 853 N N . VAL A 1 108 ? 8.513 1.852 -11.322 1.00 96.19 108 VAL A N 1
ATOM 854 C CA . VAL A 1 108 ? 8.440 1.316 -9.953 1.00 96.19 108 VAL A CA 1
ATOM 855 C C . VAL A 1 108 ? 9.129 2.259 -8.970 1.00 96.19 108 VAL A C 1
ATOM 857 O O . VAL A 1 108 ? 8.507 2.669 -7.994 1.00 96.19 108 VAL A O 1
ATOM 860 N N . GLU A 1 109 ? 10.377 2.657 -9.233 1.00 95.31 109 GLU A N 1
ATOM 861 C CA . GLU A 1 109 ? 11.106 3.559 -8.331 1.00 95.31 109 GLU A CA 1
ATOM 862 C C . GLU A 1 109 ? 10.370 4.891 -8.136 1.00 95.31 109 GLU A C 1
ATOM 864 O O . GLU A 1 109 ? 10.229 5.358 -7.005 1.00 95.31 109 GLU A O 1
ATOM 869 N N . LYS A 1 110 ? 9.853 5.482 -9.222 1.00 95.19 110 LYS A N 1
ATOM 870 C CA . LYS A 1 110 ? 9.080 6.725 -9.163 1.00 95.19 110 LYS A CA 1
ATOM 871 C C . LYS A 1 110 ? 7.825 6.555 -8.309 1.00 95.19 110 LYS A C 1
ATOM 873 O O . LYS A 1 110 ? 7.582 7.389 -7.444 1.00 95.19 110 LYS A O 1
ATOM 878 N N . ALA A 1 111 ? 7.064 5.480 -8.515 1.00 95.62 111 ALA A N 1
ATOM 879 C CA . ALA A 1 111 ? 5.857 5.212 -7.739 1.00 95.62 111 ALA A CA 1
ATOM 880 C C . ALA A 1 111 ? 6.165 5.092 -6.238 1.00 95.62 111 ALA A C 1
ATOM 882 O O . ALA A 1 111 ? 5.482 5.711 -5.426 1.00 95.62 111 ALA A O 1
ATOM 883 N N . ILE A 1 112 ? 7.223 4.363 -5.867 1.00 96.50 112 ILE A N 1
ATOM 884 C CA . ILE A 1 112 ? 7.631 4.209 -4.462 1.00 96.50 112 ILE A CA 1
ATOM 885 C C . ILE A 1 112 ? 8.003 5.560 -3.849 1.00 96.50 112 ILE A C 1
ATOM 887 O O . ILE A 1 112 ? 7.537 5.884 -2.759 1.00 96.50 112 ILE A O 1
ATOM 891 N N . ILE A 1 113 ? 8.790 6.375 -4.558 1.00 94.81 113 ILE A N 1
ATOM 892 C CA . ILE A 1 113 ? 9.168 7.717 -4.093 1.00 94.81 113 ILE A CA 1
ATOM 893 C C . ILE A 1 113 ? 7.928 8.597 -3.891 1.00 94.81 113 ILE A C 1
ATOM 895 O O . ILE A 1 113 ? 7.844 9.293 -2.879 1.00 94.81 113 ILE A O 1
ATOM 899 N N . SER A 1 114 ? 6.960 8.554 -4.812 1.00 92.81 114 SER A N 1
ATOM 900 C CA . SER A 1 114 ? 5.695 9.279 -4.655 1.00 92.81 114 SER A CA 1
ATOM 901 C C . SER A 1 114 ? 4.931 8.815 -3.413 1.00 92.81 114 SER A C 1
ATOM 903 O O . SER A 1 114 ? 4.434 9.653 -2.671 1.00 92.81 114 SER A O 1
ATOM 905 N N . TYR A 1 115 ? 4.895 7.510 -3.125 1.00 94.00 115 TYR A N 1
ATOM 906 C CA . TYR A 1 115 ? 4.230 6.985 -1.928 1.00 94.00 115 TYR A CA 1
ATOM 907 C C . TYR A 1 115 ? 4.937 7.315 -0.612 1.00 94.00 115 TYR A C 1
ATOM 909 O O . TYR A 1 115 ? 4.258 7.523 0.387 1.00 94.00 115 TYR A O 1
ATOM 917 N N . VAL A 1 116 ? 6.269 7.401 -0.595 1.00 94.12 116 VAL A N 1
ATOM 918 C CA . VAL A 1 116 ? 7.019 7.874 0.586 1.00 94.12 116 VAL A CA 1
ATOM 919 C C . VAL A 1 116 ? 6.727 9.348 0.876 1.00 94.12 116 VAL A C 1
ATOM 921 O O . VAL A 1 116 ? 6.716 9.770 2.026 1.00 94.12 116 VAL A O 1
ATOM 924 N N . ARG A 1 117 ? 6.471 10.147 -0.164 1.00 91.44 117 ARG A N 1
ATOM 925 C CA . ARG A 1 117 ? 6.112 11.568 -0.028 1.00 91.44 117 ARG A CA 1
ATOM 926 C C . ARG A 1 117 ? 4.622 11.802 0.212 1.00 91.44 117 ARG A C 1
ATOM 928 O O . ARG A 1 117 ? 4.239 12.929 0.508 1.00 91.44 117 ARG A O 1
ATOM 935 N N . LEU A 1 118 ? 3.796 10.772 0.051 1.00 91.06 118 LEU A N 1
ATOM 936 C CA . LEU A 1 118 ? 2.350 10.878 0.167 1.00 91.06 118 LEU A CA 1
ATOM 937 C C . LEU A 1 118 ? 1.952 11.041 1.634 1.00 91.06 118 LEU A C 1
ATOM 939 O O . LEU A 1 118 ? 2.361 10.246 2.486 1.00 91.06 118 LEU A O 1
ATOM 943 N N . LEU A 1 119 ? 1.127 12.051 1.893 1.00 90.62 119 LEU A N 1
ATOM 944 C CA . LEU A 1 119 ? 0.502 12.297 3.183 1.00 90.62 119 LEU A CA 1
ATOM 945 C C . LEU A 1 119 ? -0.945 11.812 3.164 1.00 90.62 119 LEU A C 1
ATOM 947 O O . LEU A 1 119 ? -1.610 11.797 2.127 1.00 90.62 119 LEU A O 1
ATOM 951 N N . TYR A 1 120 ? -1.421 11.420 4.336 1.00 90.31 120 TYR A N 1
ATOM 952 C CA . TYR A 1 120 ? -2.810 11.083 4.592 1.00 90.31 120 TYR A CA 1
ATOM 953 C C . TYR A 1 120 ? -3.306 11.971 5.724 1.00 90.31 120 TYR A C 1
ATOM 955 O O . TYR A 1 120 ? -2.900 11.787 6.874 1.00 90.31 120 TYR A O 1
ATOM 963 N N . ASP A 1 121 ? -4.165 12.925 5.396 1.00 89.88 121 ASP A N 1
ATOM 964 C CA . ASP A 1 121 ? -4.792 13.791 6.384 1.00 89.88 121 ASP A CA 1
ATOM 965 C C . ASP A 1 121 ? -6.034 13.094 6.925 1.00 89.88 121 ASP A C 1
ATOM 967 O O . ASP A 1 121 ? -6.885 12.634 6.164 1.00 89.88 121 ASP A O 1
ATOM 971 N N . LYS A 1 122 ? -6.132 13.003 8.248 1.00 90.31 122 LYS A N 1
ATOM 972 C CA . LYS A 1 122 ? -7.298 12.481 8.962 1.00 90.31 122 LYS A CA 1
ATOM 973 C C . LYS A 1 122 ? -7.977 13.613 9.711 1.00 90.31 122 LYS A C 1
ATOM 975 O O . LYS A 1 122 ? -7.301 14.384 10.392 1.00 90.31 122 LYS A O 1
ATOM 980 N N . TRP A 1 123 ? -9.303 13.656 9.660 1.00 88.50 123 TRP A N 1
ATOM 981 C CA . TRP A 1 123 ? -10.116 14.504 10.530 1.00 88.50 123 TRP A CA 1
ATOM 982 C C . TRP A 1 123 ? -11.514 13.917 10.753 1.00 88.50 123 TRP A C 1
ATOM 984 O O . TRP A 1 123 ? -11.954 13.020 10.032 1.00 88.50 123 TRP A O 1
ATOM 994 N N . VAL A 1 124 ? -12.220 14.429 11.758 1.00 86.38 124 VAL A N 1
ATOM 995 C CA . VAL A 1 124 ? -13.630 14.103 12.027 1.00 86.38 124 VAL A CA 1
ATOM 996 C C . VAL A 1 124 ? -14.553 14.955 11.147 1.00 86.38 124 VAL A C 1
ATOM 998 O O . VAL A 1 124 ? -14.378 16.174 11.066 1.00 86.38 124 VAL A O 1
ATOM 1001 N N . ASP A 1 125 ? -15.580 14.361 10.530 1.00 80.62 125 ASP A N 1
ATOM 1002 C CA . ASP A 1 125 ? -16.641 15.134 9.871 1.00 80.62 125 ASP A CA 1
ATOM 1003 C C . ASP A 1 125 ? -17.518 15.845 10.920 1.00 80.62 125 ASP A C 1
ATOM 1005 O O . ASP A 1 125 ? -18.428 15.279 11.536 1.00 80.62 125 ASP A O 1
ATOM 1009 N N . ALA A 1 126 ? -17.238 17.137 11.109 1.00 66.44 126 ALA A N 1
ATOM 1010 C CA . ALA A 1 126 ? -17.891 18.005 12.085 1.00 66.44 126 ALA A CA 1
ATOM 1011 C C . ALA A 1 126 ? -19.407 18.173 11.869 1.00 66.44 126 ALA A C 1
ATOM 1013 O O . ALA A 1 126 ? -20.095 18.682 12.751 1.00 66.44 126 ALA A O 1
ATOM 1014 N N . ARG A 1 127 ? -19.976 17.731 10.734 1.00 65.88 127 ARG A N 1
ATOM 1015 C CA . ARG A 1 127 ? -21.434 17.792 10.514 1.00 65.88 127 ARG A CA 1
ATOM 1016 C C . ARG A 1 127 ? -22.227 16.931 11.503 1.00 65.88 127 ARG A C 1
ATOM 1018 O O . ARG A 1 127 ? -23.439 17.118 11.609 1.00 65.88 127 ARG A O 1
ATOM 1025 N N . ARG A 1 128 ? -21.579 15.985 12.195 1.00 57.47 128 ARG A N 1
ATOM 1026 C CA . ARG A 1 128 ? -22.236 15.025 13.102 1.00 57.47 128 ARG A CA 1
ATOM 1027 C C . ARG A 1 128 ? -21.557 14.821 14.459 1.00 57.47 128 ARG A C 1
ATOM 1029 O O . ARG A 1 128 ? -22.143 14.139 15.294 1.00 57.47 128 ARG A O 1
ATOM 1036 N N . SER A 1 129 ? -20.373 15.387 14.701 1.00 58.25 129 SER A N 1
ATOM 1037 C CA . SER A 1 129 ? -19.580 15.104 15.907 1.00 58.25 129 SER A CA 1
ATOM 1038 C C . SER A 1 129 ? -19.056 16.370 16.591 1.00 58.25 129 SER A C 1
ATOM 1040 O O . SER A 1 129 ? -18.749 17.362 15.936 1.00 58.25 129 SER A O 1
ATOM 1042 N N . VAL A 1 130 ? -18.949 16.312 17.923 1.00 59.88 130 VAL A N 1
ATOM 1043 C CA . VAL A 1 130 ? -18.422 17.377 18.804 1.00 59.88 130 VAL A CA 1
ATOM 1044 C C . VAL A 1 130 ? -16.896 17.250 18.989 1.00 59.88 130 VAL A C 1
ATOM 1046 O O . VAL A 1 130 ? -16.261 18.125 19.570 1.00 59.88 130 VAL A O 1
ATOM 1049 N N . ILE A 1 131 ? -16.293 16.164 18.493 1.00 63.84 131 ILE A N 1
ATOM 1050 C CA . ILE A 1 131 ? -14.869 15.859 18.665 1.00 63.84 131 ILE A CA 1
ATOM 1051 C C . ILE A 1 131 ? -14.066 16.483 17.521 1.00 63.84 131 ILE A C 1
ATOM 1053 O O . ILE A 1 131 ? -14.344 16.237 16.349 1.00 63.84 131 ILE A O 1
ATOM 1057 N N . THR A 1 132 ? -13.035 17.254 17.861 1.00 59.94 132 THR A N 1
ATOM 1058 C CA . THR A 1 132 ? -12.017 17.731 16.918 1.00 59.94 132 THR A CA 1
ATOM 1059 C C . THR A 1 132 ? -10.752 16.905 17.098 1.00 59.94 132 THR A C 1
ATOM 1061 O O . THR A 1 132 ? -9.910 17.223 17.937 1.00 59.94 132 THR A O 1
ATOM 1064 N N . GLU A 1 133 ? -10.623 15.836 16.323 1.00 72.31 133 GLU A N 1
ATOM 1065 C CA . GLU A 1 133 ? -9.398 15.043 16.249 1.00 72.31 133 GLU A CA 1
ATOM 1066 C C . GLU A 1 133 ? -8.910 15.023 14.800 1.00 72.31 133 GLU A C 1
ATOM 1068 O O . GLU A 1 133 ? -9.709 14.878 13.870 1.00 72.31 133 GLU A O 1
ATOM 1073 N N . GLY A 1 134 ? -7.606 15.215 14.601 1.00 80.44 134 GLY A N 1
ATOM 1074 C CA . GLY A 1 134 ? -6.996 15.191 13.280 1.00 80.44 134 GLY A CA 1
ATOM 1075 C C . GLY A 1 134 ? -5.478 15.067 13.325 1.00 80.44 134 GLY A C 1
ATOM 1076 O O . GLY A 1 134 ? -4.852 15.290 14.362 1.00 80.44 134 GLY A O 1
ATOM 1077 N N . GLY A 1 135 ? -4.893 14.686 12.194 1.00 87.00 135 GLY A N 1
ATOM 1078 C CA . GLY A 1 135 ? -3.453 14.490 12.067 1.00 87.00 135 GLY A CA 1
ATOM 1079 C C . GLY A 1 135 ? -3.031 14.101 10.655 1.00 87.00 135 GLY A C 1
ATOM 1080 O O . GLY A 1 135 ? -3.859 13.688 9.844 1.00 87.00 135 GLY A O 1
ATOM 1081 N N . CYS A 1 136 ? -1.733 14.223 10.389 1.00 89.50 136 CYS A N 1
ATOM 1082 C CA . CYS A 1 136 ? -1.108 13.854 9.122 1.00 89.50 136 CYS A CA 1
ATOM 1083 C C . CYS A 1 136 ? -0.317 12.557 9.315 1.00 89.50 136 CYS A C 1
ATOM 1085 O O . CYS A 1 136 ? 0.471 12.442 10.257 1.00 89.50 136 CYS A O 1
ATOM 1087 N N . TYR A 1 137 ? -0.502 11.595 8.417 1.00 92.25 137 TYR A N 1
ATOM 1088 C CA . TYR A 1 137 ? 0.091 10.265 8.523 1.00 92.25 137 TYR A CA 1
ATOM 1089 C C . TYR A 1 137 ? 0.798 9.863 7.231 1.00 92.25 137 TYR A C 1
ATOM 1091 O O . TYR A 1 137 ? 0.433 10.293 6.140 1.00 92.25 137 TYR A O 1
ATOM 1099 N N . HIS A 1 138 ? 1.778 8.972 7.357 1.00 93.94 138 HIS A N 1
ATOM 1100 C CA . HIS A 1 138 ? 2.427 8.302 6.235 1.00 93.94 138 HIS A CA 1
ATOM 1101 C C . HIS A 1 138 ? 2.185 6.799 6.330 1.00 93.94 138 HIS A C 1
ATOM 1103 O O . HIS A 1 138 ? 2.169 6.239 7.423 1.00 93.94 138 HIS A O 1
ATOM 1109 N N . LEU A 1 139 ? 2.030 6.131 5.186 1.00 94.69 139 LEU A N 1
ATOM 1110 C CA . LEU A 1 139 ? 2.041 4.665 5.136 1.00 94.69 139 LEU A CA 1
ATOM 1111 C C . LEU A 1 139 ? 3.462 4.128 4.925 1.00 94.69 139 LEU A C 1
ATOM 1113 O O . LEU A 1 139 ? 3.878 3.195 5.611 1.00 94.69 139 LEU A O 1
ATOM 1117 N N . LEU A 1 140 ? 4.194 4.728 3.979 1.00 96.31 140 LEU A N 1
ATOM 1118 C CA . LEU A 1 140 ? 5.617 4.486 3.758 1.00 96.31 140 LEU A CA 1
ATOM 1119 C C . LEU A 1 140 ? 6.405 5.663 4.326 1.00 96.31 140 LEU A C 1
ATOM 1121 O O . LEU A 1 140 ? 6.127 6.806 3.978 1.00 96.31 140 LEU A O 1
ATOM 1125 N N . VAL A 1 141 ? 7.386 5.379 5.175 1.00 96.06 141 VAL A N 1
ATOM 1126 C CA . VAL A 1 141 ? 8.187 6.394 5.879 1.00 96.06 141 VAL A CA 1
ATOM 1127 C C . VAL A 1 141 ? 9.606 6.520 5.322 1.00 96.06 141 VAL A C 1
ATOM 1129 O O . VAL A 1 141 ? 10.280 7.514 5.580 1.00 96.06 141 VAL A O 1
ATOM 1132 N N . GLY A 1 142 ? 10.059 5.552 4.518 1.00 95.44 142 GLY A N 1
ATOM 1133 C CA . GLY A 1 142 ? 11.412 5.550 3.967 1.00 95.44 142 GLY A CA 1
ATOM 1134 C C . GLY A 1 142 ? 11.577 4.652 2.745 1.00 95.44 142 GLY A C 1
ATOM 1135 O O . GLY A 1 142 ? 10.834 3.690 2.556 1.00 95.44 142 GLY A O 1
ATOM 1136 N N . TYR A 1 143 ? 12.566 4.973 1.908 1.00 96.62 143 TYR A N 1
ATOM 1137 C CA . TYR A 1 143 ? 12.978 4.165 0.759 1.00 96.62 143 TYR A CA 1
ATOM 1138 C C . TYR A 1 143 ? 14.486 4.291 0.519 1.00 96.62 143 TYR A C 1
ATOM 1140 O O . TYR A 1 143 ? 15.006 5.393 0.330 1.00 96.62 143 TYR A O 1
ATOM 1148 N N . PHE A 1 144 ? 15.178 3.153 0.487 1.00 93.62 144 PHE A N 1
ATOM 1149 C CA . PHE A 1 144 ? 16.632 3.050 0.395 1.00 93.62 144 PHE A CA 1
ATOM 1150 C C . PHE A 1 144 ? 17.053 2.101 -0.731 1.00 93.62 144 PHE A C 1
ATOM 1152 O O . PHE A 1 144 ? 16.354 1.146 -1.079 1.00 93.62 144 PHE A O 1
ATOM 1159 N N . ARG A 1 145 ? 18.230 2.366 -1.308 1.00 91.31 145 ARG A N 1
ATOM 1160 C CA . ARG A 1 145 ? 18.841 1.557 -2.371 1.00 91.31 145 ARG A CA 1
ATOM 1161 C C . ARG A 1 145 ? 20.235 1.142 -1.938 1.00 91.31 145 ARG A C 1
ATOM 1163 O O . ARG A 1 145 ? 21.102 1.994 -1.762 1.00 91.31 145 ARG A O 1
ATOM 1170 N N . GLU A 1 146 ? 20.460 -0.158 -1.825 1.00 86.31 146 GLU A N 1
ATOM 1171 C CA . GLU A 1 146 ? 21.734 -0.725 -1.405 1.00 86.31 146 GLU A CA 1
ATOM 1172 C C . GLU A 1 146 ? 22.309 -1.644 -2.482 1.00 86.31 146 GLU A C 1
ATOM 1174 O O . GLU A 1 146 ? 21.596 -2.281 -3.258 1.00 86.31 146 GLU A O 1
ATOM 1179 N N . THR A 1 147 ? 23.636 -1.726 -2.541 1.00 81.88 147 THR A N 1
ATOM 1180 C CA . THR A 1 147 ? 24.322 -2.732 -3.358 1.00 81.88 147 THR A CA 1
ATOM 1181 C C . THR A 1 147 ? 24.985 -3.729 -2.423 1.00 81.88 147 THR A C 1
ATOM 1183 O O . THR A 1 147 ? 25.988 -3.407 -1.792 1.00 81.88 147 THR A O 1
ATOM 1186 N N . LYS A 1 148 ? 24.433 -4.940 -2.342 1.00 72.94 148 LYS A N 1
ATOM 1187 C CA . LYS A 1 148 ? 24.964 -6.027 -1.514 1.00 72.94 148 LYS A CA 1
ATOM 1188 C C . LYS A 1 148 ? 25.844 -6.951 -2.365 1.00 72.94 148 LYS A C 1
ATOM 1190 O O . LYS A 1 148 ? 25.609 -7.143 -3.559 1.00 72.94 148 LYS A O 1
ATOM 1195 N N . LEU A 1 149 ? 26.891 -7.516 -1.765 1.00 69.56 149 LEU A N 1
ATOM 1196 C CA . LEU A 1 149 ? 27.670 -8.601 -2.371 1.00 69.56 149 LEU A CA 1
ATOM 1197 C C . LEU A 1 149 ? 26.915 -9.913 -2.138 1.00 69.56 149 LEU A C 1
ATOM 1199 O O . LEU A 1 149 ? 26.782 -10.355 -1.002 1.00 69.56 149 LEU A O 1
ATOM 1203 N N . GLY A 1 150 ? 26.395 -10.518 -3.204 1.00 64.38 150 GLY A N 1
ATOM 1204 C CA . GLY A 1 150 ? 25.733 -11.818 -3.138 1.00 64.38 150 GLY A CA 1
ATOM 1205 C C . GLY A 1 150 ? 26.722 -12.964 -2.906 1.00 64.38 150 GLY A C 1
ATOM 1206 O O . GLY A 1 150 ? 27.931 -12.818 -3.098 1.00 64.38 150 GLY A O 1
ATOM 1207 N N . THR A 1 151 ? 26.194 -14.144 -2.579 1.00 57.78 151 THR A N 1
ATOM 1208 C CA . THR A 1 151 ? 26.923 -15.382 -2.219 1.00 57.78 151 THR A CA 1
ATOM 1209 C C . THR A 1 151 ? 27.829 -15.972 -3.314 1.00 57.78 151 THR A C 1
ATOM 1211 O O . THR A 1 151 ? 28.419 -17.028 -3.126 1.00 57.78 151 THR A O 1
ATOM 1214 N N . GLY A 1 152 ? 27.996 -15.282 -4.444 1.00 69.50 152 GLY A N 1
ATOM 1215 C CA . GLY A 1 152 ? 28.925 -15.632 -5.524 1.00 69.50 152 GLY A CA 1
ATOM 1216 C C . GLY A 1 152 ? 29.770 -14.451 -6.007 1.00 69.50 152 GLY A C 1
ATOM 1217 O O . GLY A 1 152 ? 30.150 -14.417 -7.173 1.00 69.50 152 GLY A O 1
ATOM 1218 N N . GLY A 1 153 ? 29.970 -13.424 -5.172 1.00 69.31 153 GLY A N 1
ATOM 1219 C CA . GLY A 1 153 ? 30.739 -12.219 -5.520 1.00 69.31 153 GLY A CA 1
ATOM 1220 C C . GLY A 1 153 ? 30.040 -11.272 -6.505 1.00 69.31 153 GLY A C 1
ATOM 1221 O O . GLY A 1 153 ? 30.567 -10.206 -6.824 1.00 69.31 153 GLY A O 1
ATOM 1222 N N . LYS A 1 154 ? 28.836 -11.618 -6.978 1.00 70.25 154 LYS A N 1
ATOM 1223 C CA . LYS A 1 154 ? 28.014 -10.736 -7.812 1.00 70.25 154 LYS A CA 1
ATOM 1224 C C . LYS A 1 154 ? 27.368 -9.659 -6.950 1.00 70.25 154 LYS A C 1
ATOM 1226 O O . LYS A 1 154 ? 26.737 -9.958 -5.9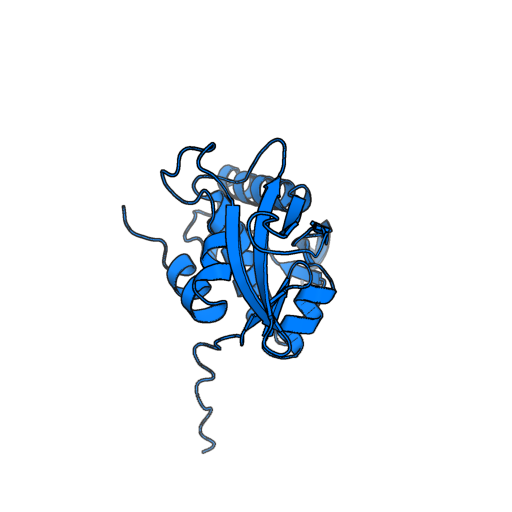42 1.00 70.25 154 LYS A O 1
ATOM 1231 N N . ARG A 1 155 ? 27.502 -8.404 -7.375 1.00 72.44 155 ARG A N 1
ATOM 1232 C CA . ARG A 1 155 ? 26.772 -7.281 -6.780 1.00 72.44 155 ARG A CA 1
ATOM 1233 C C . ARG A 1 155 ? 25.290 -7.409 -7.131 1.00 72.44 155 ARG A C 1
ATOM 1235 O O . ARG A 1 155 ? 24.947 -7.416 -8.311 1.00 72.44 155 ARG A O 1
ATOM 1242 N N . VAL A 1 156 ? 24.437 -7.494 -6.117 1.00 75.94 156 VAL A N 1
ATOM 1243 C CA . VAL A 1 156 ? 22.977 -7.462 -6.245 1.00 75.94 156 VAL A CA 1
ATOM 1244 C C . VAL A 1 156 ? 22.499 -6.106 -5.736 1.00 75.94 156 VAL A C 1
ATOM 1246 O O . VAL A 1 156 ? 22.944 -5.637 -4.688 1.00 75.94 156 VAL A O 1
ATOM 1249 N N . ARG A 1 157 ? 21.637 -5.438 -6.507 1.00 81.62 157 ARG A N 1
ATOM 1250 C CA . ARG A 1 157 ? 20.985 -4.203 -6.060 1.00 81.62 157 ARG A CA 1
ATOM 1251 C C . ARG A 1 157 ? 19.719 -4.573 -5.302 1.00 81.62 157 ARG A C 1
ATOM 1253 O O . ARG A 1 157 ? 18.760 -5.038 -5.915 1.00 81.62 157 ARG A O 1
ATOM 1260 N N . THR A 1 158 ? 19.727 -4.335 -4.001 1.00 88.50 158 THR A N 1
ATOM 1261 C CA . THR A 1 158 ? 18.589 -4.567 -3.114 1.00 88.50 158 THR A CA 1
ATOM 1262 C C . THR A 1 158 ? 17.948 -3.231 -2.779 1.00 88.50 158 THR A C 1
ATOM 1264 O O . THR A 1 158 ? 18.624 -2.214 -2.620 1.00 88.50 158 THR A O 1
ATOM 1267 N N . HIS A 1 159 ? 16.627 -3.232 -2.718 1.00 93.94 159 HIS A N 1
ATOM 1268 C CA . HIS A 1 159 ? 15.829 -2.070 -2.369 1.00 93.94 159 HIS A CA 1
ATOM 1269 C C . HIS A 1 159 ? 15.189 -2.335 -1.017 1.00 93.94 159 HIS A C 1
ATOM 1271 O O . HIS A 1 159 ? 14.875 -3.480 -0.703 1.00 93.94 159 HIS A O 1
ATOM 1277 N N . SER A 1 160 ? 15.014 -1.289 -0.224 1.00 95.19 160 SER A N 1
ATOM 1278 C CA . SER A 1 160 ? 14.380 -1.377 1.084 1.00 95.19 160 SER A CA 1
ATOM 1279 C C . SER A 1 160 ? 13.332 -0.282 1.201 1.00 95.19 160 SER A C 1
ATOM 1281 O O . SER A 1 160 ? 13.598 0.862 0.835 1.00 95.19 160 SER A O 1
ATOM 1283 N N . VAL A 1 161 ? 12.135 -0.632 1.665 1.00 97.31 161 VAL A N 1
ATOM 1284 C CA . VAL A 1 161 ? 11.086 0.334 2.009 1.00 97.31 161 VAL A CA 1
ATOM 1285 C C . VAL A 1 161 ? 10.723 0.176 3.477 1.00 97.31 161 VAL A C 1
ATOM 1287 O O . VAL A 1 161 ? 10.657 -0.944 3.988 1.00 97.31 161 VAL A O 1
ATOM 1290 N N . GLU A 1 162 ? 10.476 1.294 4.148 1.00 97.94 162 GLU A N 1
ATOM 1291 C CA . GLU A 1 162 ? 10.040 1.316 5.539 1.00 97.94 162 GLU A CA 1
ATOM 1292 C C . GLU A 1 162 ? 8.565 1.695 5.630 1.00 97.94 162 GLU A C 1
ATOM 1294 O O . GLU A 1 162 ? 8.119 2.667 5.017 1.00 97.94 162 GLU A O 1
ATOM 1299 N N . PHE A 1 163 ? 7.813 0.923 6.406 1.00 97.56 163 PHE A N 1
ATOM 1300 C CA . PHE A 1 163 ? 6.402 1.143 6.701 1.00 97.56 163 PHE A CA 1
ATOM 1301 C C . PHE A 1 163 ? 6.226 1.794 8.071 1.00 97.56 163 PHE A C 1
ATOM 1303 O O . PHE A 1 163 ? 7.032 1.578 8.979 1.00 97.56 163 PHE A O 1
ATOM 1310 N N . ASP A 1 164 ? 5.122 2.524 8.241 1.00 96.19 164 ASP A N 1
ATOM 1311 C CA . ASP A 1 164 ? 4.729 3.053 9.544 1.00 96.19 164 ASP A CA 1
ATOM 1312 C C . ASP A 1 164 ? 4.669 1.955 10.624 1.00 96.19 164 ASP A C 1
ATOM 1314 O O . ASP A 1 164 ? 4.142 0.853 10.433 1.00 96.19 164 ASP A O 1
ATOM 1318 N N . THR A 1 165 ? 5.212 2.270 11.797 1.00 95.31 165 THR A N 1
ATOM 1319 C CA . THR A 1 165 ? 5.369 1.297 12.884 1.00 95.31 165 THR A CA 1
ATOM 1320 C C . THR A 1 165 ? 4.035 0.865 13.486 1.00 95.31 165 THR A C 1
ATOM 1322 O O . THR A 1 165 ? 3.891 -0.302 13.867 1.00 95.31 165 THR A O 1
ATOM 1325 N N . SER A 1 166 ? 3.045 1.760 13.527 1.00 94.06 166 SER A N 1
ATOM 1326 C CA . SER A 1 166 ? 1.708 1.457 14.046 1.00 94.06 166 SER A CA 1
ATOM 1327 C C . SER A 1 166 ? 0.971 0.513 13.101 1.00 94.06 166 SER A C 1
ATOM 1329 O O . SER A 1 166 ? 0.382 -0.474 13.550 1.00 94.06 166 SER A O 1
ATOM 1331 N N . PHE A 1 167 ? 1.093 0.746 11.791 1.00 96.19 167 PHE A N 1
ATOM 1332 C CA . PHE A 1 167 ? 0.579 -0.159 10.765 1.00 96.19 167 PHE A CA 1
ATOM 1333 C C . PHE A 1 167 ? 1.157 -1.567 10.892 1.00 96.19 167 PHE A C 1
ATOM 1335 O O . PHE A 1 167 ? 0.421 -2.555 10.955 1.00 96.19 167 PHE A O 1
ATOM 1342 N N . ILE A 1 168 ? 2.474 -1.670 11.044 1.00 97.38 168 ILE A N 1
ATOM 1343 C CA . ILE A 1 168 ? 3.163 -2.955 11.201 1.00 97.38 168 ILE A CA 1
ATOM 1344 C C . ILE A 1 168 ? 2.766 -3.672 12.492 1.00 97.38 168 ILE A C 1
ATOM 1346 O O . ILE A 1 168 ? 2.580 -4.893 12.490 1.00 97.38 168 ILE A O 1
ATOM 1350 N N . ALA A 1 169 ? 2.612 -2.939 13.596 1.00 96.38 169 ALA A N 1
ATOM 1351 C CA . ALA A 1 169 ? 2.119 -3.502 14.847 1.00 96.38 169 ALA A CA 1
ATOM 1352 C C . ALA A 1 169 ? 0.700 -4.073 14.689 1.00 96.38 169 ALA A C 1
ATOM 1354 O O . ALA A 1 169 ? 0.424 -5.161 15.203 1.00 96.38 169 ALA A O 1
ATOM 1355 N N . GLY A 1 170 ? -0.167 -3.391 13.934 1.00 95.19 170 GLY A N 1
ATOM 1356 C CA . GLY A 1 170 ? -1.484 -3.893 13.540 1.00 95.19 170 GLY A CA 1
ATOM 1357 C C . GLY A 1 170 ? -1.390 -5.207 12.765 1.00 95.19 170 GLY A C 1
ATOM 1358 O O . GLY A 1 170 ? -1.975 -6.210 13.182 1.00 95.19 170 GLY A O 1
ATOM 1359 N N . LEU A 1 171 ? -0.581 -5.246 11.699 1.00 96.00 171 LEU A N 1
ATOM 1360 C CA . LEU A 1 171 ? -0.442 -6.440 10.857 1.00 96.00 171 LEU A CA 1
ATOM 1361 C C . LEU A 1 171 ? 0.053 -7.660 11.643 1.00 96.00 171 LEU A C 1
ATOM 1363 O O . LEU A 1 171 ? -0.474 -8.760 11.473 1.00 96.00 171 LEU A O 1
ATOM 1367 N N . LYS A 1 172 ? 1.011 -7.472 12.560 1.00 95.44 172 LYS A N 1
ATOM 1368 C CA . LYS A 1 172 ? 1.492 -8.536 13.463 1.00 95.44 172 LYS A CA 1
ATOM 1369 C C . LYS A 1 172 ? 0.395 -9.089 14.375 1.00 95.44 172 LYS A C 1
ATOM 1371 O O . LYS A 1 172 ? 0.446 -10.258 14.745 1.00 95.44 172 LYS A O 1
ATOM 1376 N N . ARG A 1 173 ? -0.595 -8.265 14.725 1.00 94.94 173 ARG A N 1
ATOM 1377 C CA . ARG A 1 173 ? -1.782 -8.649 15.506 1.00 94.94 173 ARG A CA 1
ATOM 1378 C C . ARG A 1 173 ? -2.919 -9.187 14.630 1.00 94.94 173 ARG A C 1
ATOM 1380 O O . ARG A 1 173 ? -3.990 -9.479 15.152 1.00 94.94 173 ARG A O 1
ATOM 1387 N N . GLY A 1 174 ? -2.707 -9.323 13.319 1.00 94.31 174 GLY A N 1
ATOM 1388 C CA . GLY A 1 174 ? -3.734 -9.768 12.379 1.00 94.31 174 GLY A CA 1
ATOM 1389 C C . GLY A 1 174 ? -4.834 -8.732 12.160 1.00 94.31 174 GLY A C 1
ATOM 1390 O O . GLY A 1 174 ? -5.975 -9.112 11.915 1.00 94.31 174 GLY A O 1
ATOM 1391 N N . ARG A 1 175 ? -4.513 -7.439 12.272 1.00 94.69 175 ARG A N 1
ATOM 1392 C CA . ARG A 1 175 ? -5.444 -6.326 12.051 1.00 94.69 175 ARG A CA 1
ATOM 1393 C C . ARG A 1 175 ? -4.859 -5.315 11.076 1.00 94.69 175 ARG A C 1
ATOM 1395 O O . ARG A 1 175 ? -3.643 -5.220 10.930 1.00 94.69 175 ARG A O 1
ATOM 1402 N N . VAL A 1 176 ? -5.716 -4.545 10.427 1.00 94.00 176 VAL A N 1
ATOM 1403 C CA . VAL A 1 176 ? -5.305 -3.420 9.586 1.00 94.00 176 VAL A CA 1
ATOM 1404 C C . VAL A 1 176 ? -5.509 -2.150 10.401 1.00 94.00 176 VAL A C 1
ATOM 1406 O O . VAL A 1 176 ? -6.635 -1.716 10.597 1.00 94.00 176 VAL A O 1
ATOM 1409 N N . TYR A 1 177 ? -4.422 -1.580 10.917 1.00 92.56 177 TYR A N 1
ATOM 1410 C CA . TYR A 1 177 ? -4.470 -0.363 11.728 1.00 92.56 177 TYR A CA 1
ATOM 1411 C C . TYR A 1 177 ? -3.703 0.747 11.021 1.00 92.56 177 TYR A C 1
ATOM 1413 O O . TYR A 1 177 ? -2.518 0.588 10.766 1.00 92.56 177 TYR A O 1
ATOM 1421 N N . PHE A 1 178 ? -4.345 1.855 10.674 1.00 91.75 178 PHE A N 1
ATOM 1422 C CA . PHE A 1 178 ? -3.696 2.939 9.934 1.00 91.75 178 PHE A CA 1
ATOM 1423 C C . PHE A 1 178 ? -4.294 4.289 10.312 1.00 91.75 178 PHE A C 1
ATOM 1425 O O . PHE A 1 178 ? -5.496 4.383 10.529 1.00 91.75 178 PHE A O 1
ATOM 1432 N N . ALA A 1 179 ? -3.461 5.331 10.403 1.00 89.38 179 ALA A N 1
ATOM 1433 C CA . ALA A 1 179 ? -3.876 6.674 10.825 1.00 89.38 179 ALA A CA 1
ATOM 1434 C C . ALA A 1 179 ? -4.641 6.696 12.169 1.00 89.38 179 ALA A C 1
ATOM 1436 O O . ALA A 1 179 ? -5.551 7.490 12.393 1.00 89.38 179 ALA A O 1
ATOM 1437 N N . GLY A 1 180 ? -4.305 5.781 13.082 1.00 86.56 180 GLY A N 1
ATOM 1438 C CA . GLY A 1 180 ? -5.026 5.642 14.346 1.00 86.56 180 GLY A CA 1
ATOM 1439 C C . GLY A 1 180 ? -6.442 5.065 14.214 1.00 86.56 180 GLY A C 1
ATOM 1440 O O . GLY A 1 180 ? -7.235 5.250 15.123 1.00 86.56 180 GLY A O 1
ATOM 1441 N N . ILE A 1 181 ? -6.779 4.445 13.079 1.00 87.06 181 ILE A N 1
ATOM 1442 C CA . ILE A 1 181 ? -8.086 3.837 12.803 1.00 87.06 181 ILE A CA 1
ATOM 1443 C C . ILE A 1 181 ? -7.903 2.332 12.617 1.00 87.06 181 ILE A C 1
ATOM 1445 O O . ILE A 1 181 ? -6.987 1.878 11.920 1.00 87.06 181 ILE A O 1
ATOM 1449 N N . ASP A 1 182 ? -8.799 1.556 13.218 1.00 89.00 182 ASP A N 1
ATOM 1450 C CA . ASP A 1 182 ? -8.875 0.113 13.041 1.00 89.00 182 ASP A CA 1
ATOM 1451 C C . ASP A 1 182 ? -9.814 -0.241 11.880 1.00 89.00 182 ASP A C 1
ATOM 1453 O O . ASP A 1 182 ? -11.036 -0.170 11.981 1.00 89.00 182 ASP A O 1
ATOM 1457 N N . PHE A 1 183 ? -9.238 -0.657 10.755 1.00 88.19 183 PHE A N 1
ATOM 1458 C CA . PHE A 1 183 ? -9.983 -1.093 9.571 1.00 88.19 183 PHE A CA 1
ATOM 1459 C C . PHE A 1 183 ? -10.519 -2.528 9.692 1.00 88.19 183 PHE A C 1
ATOM 1461 O O . PHE A 1 183 ? -11.156 -3.037 8.767 1.00 88.19 183 PHE A O 1
ATOM 1468 N N . GLY A 1 184 ? -10.265 -3.198 10.818 1.00 89.81 184 GLY A N 1
ATOM 1469 C CA . GLY A 1 184 ? -10.732 -4.542 11.109 1.00 89.81 184 GLY A CA 1
ATOM 1470 C C . GLY A 1 184 ? -9.656 -5.617 10.966 1.00 89.81 184 GLY A C 1
ATOM 1471 O O . GLY A 1 184 ? -8.447 -5.369 10.953 1.00 89.81 184 GLY A O 1
ATOM 1472 N N . ALA A 1 185 ? -10.118 -6.866 10.915 1.00 92.12 185 ALA A N 1
ATOM 1473 C CA . ALA A 1 185 ? -9.252 -8.034 10.854 1.00 92.12 185 ALA A CA 1
ATOM 1474 C C . ALA A 1 185 ? -8.575 -8.178 9.483 1.00 92.12 185 ALA A C 1
ATOM 1476 O O . ALA A 1 185 ? -9.180 -7.955 8.434 1.00 92.12 185 ALA A O 1
ATOM 1477 N N . LEU A 1 186 ? -7.322 -8.630 9.504 1.00 92.00 186 LEU A N 1
ATOM 1478 C CA . LEU A 1 186 ? -6.607 -9.065 8.316 1.00 92.00 186 LEU A CA 1
ATOM 1479 C C . LEU A 1 186 ? -7.209 -10.389 7.837 1.00 92.00 186 LEU A C 1
ATOM 1481 O O . LEU A 1 186 ? -7.094 -11.427 8.496 1.00 92.00 186 LEU A O 1
ATOM 1485 N N . ASN A 1 187 ? -7.815 -10.368 6.660 1.00 85.31 187 ASN A N 1
ATOM 1486 C CA . ASN A 1 187 ? -8.439 -11.536 6.064 1.00 85.31 187 ASN A CA 1
ATOM 1487 C C . ASN A 1 187 ? -7.361 -12.364 5.355 1.00 85.31 187 ASN A C 1
ATOM 1489 O O . ASN A 1 187 ? -7.037 -12.155 4.188 1.00 85.31 187 ASN A O 1
ATOM 1493 N N . GLN A 1 188 ? -6.745 -13.302 6.074 1.00 67.62 188 GLN A N 1
ATOM 1494 C CA . GLN A 1 188 ? -5.721 -14.160 5.482 1.00 67.62 188 GLN A CA 1
ATOM 1495 C C . GLN A 1 188 ? -6.350 -15.116 4.462 1.00 67.62 188 GLN A C 1
ATOM 1497 O O . GLN A 1 188 ? -6.943 -16.135 4.820 1.00 67.62 188 GLN A O 1
ATOM 1502 N N . MET A 1 189 ? -6.176 -14.827 3.172 1.00 52.03 189 MET A N 1
ATOM 1503 C CA . MET A 1 189 ? -6.462 -15.801 2.126 1.00 52.03 189 MET A CA 1
ATOM 1504 C C . MET A 1 189 ? -5.408 -16.909 2.148 1.00 52.03 189 MET A C 1
ATOM 1506 O O . MET A 1 189 ? -4.309 -16.766 1.622 1.00 52.03 189 MET A O 1
ATOM 1510 N N . GLY A 1 190 ? -5.771 -18.047 2.738 1.00 45.12 190 GLY A N 1
ATOM 1511 C CA . GLY A 1 190 ? -5.074 -19.307 2.510 1.00 45.12 190 GLY A CA 1
ATOM 1512 C C . GLY A 1 190 ? -3.813 -19.526 3.341 1.00 45.12 190 GLY A C 1
ATOM 1513 O O . GLY A 1 190 ? -2.744 -19.779 2.790 1.00 45.12 190 GLY A O 1
ATOM 1514 N N . LYS A 1 191 ? -3.970 -19.680 4.662 1.00 40.91 191 LYS A N 1
ATOM 1515 C CA . LYS A 1 191 ? -3.255 -20.785 5.316 1.00 40.91 191 LYS A CA 1
ATOM 1516 C C . LYS A 1 191 ? -3.816 -22.075 4.720 1.00 40.91 191 LYS A C 1
ATOM 1518 O O . LYS A 1 191 ? -4.799 -22.617 5.219 1.00 40.91 191 LYS A O 1
ATOM 1523 N N . LYS A 1 192 ? -3.232 -22.553 3.613 1.00 41.22 192 LYS A N 1
ATOM 1524 C CA . LYS A 1 192 ? -3.391 -23.960 3.239 1.00 41.22 192 LYS A CA 1
ATOM 1525 C C . LYS A 1 192 ? -2.918 -24.752 4.448 1.00 41.22 192 LYS A C 1
ATOM 1527 O O . LYS A 1 192 ? -1.748 -24.703 4.814 1.00 41.22 192 LYS A O 1
ATOM 1532 N N . THR A 1 193 ? -3.865 -25.415 5.088 1.00 39.28 193 THR A N 1
ATOM 1533 C CA . THR A 1 193 ? -3.641 -26.441 6.088 1.00 39.28 193 THR A CA 1
ATOM 1534 C C . THR A 1 193 ? -2.590 -27.407 5.551 1.00 39.28 193 THR A C 1
ATOM 1536 O O . THR A 1 193 ? -2.860 -28.219 4.666 1.00 39.28 193 THR A O 1
ATOM 1539 N N . ALA A 1 194 ? -1.367 -27.308 6.070 1.00 38.56 194 ALA A N 1
ATOM 1540 C CA . ALA A 1 194 ? -0.428 -28.409 6.012 1.00 38.56 194 ALA A CA 1
ATOM 1541 C C . ALA A 1 194 ? -1.061 -29.530 6.843 1.00 38.56 194 ALA A C 1
ATOM 1543 O O . ALA A 1 194 ? -1.006 -29.521 8.071 1.00 38.56 194 ALA A O 1
ATOM 1544 N N . LYS A 1 195 ? -1.766 -30.450 6.176 1.00 37.53 195 LYS A N 1
ATOM 1545 C CA . LYS A 1 195 ? -2.118 -31.733 6.779 1.00 37.53 195 LYS A CA 1
ATOM 1546 C C . LYS A 1 195 ? -0.801 -32.425 7.120 1.00 37.53 195 LYS A C 1
ATOM 1548 O O . LYS A 1 195 ? -0.081 -32.818 6.204 1.00 37.53 195 LYS A O 1
ATOM 1553 N N . SER A 1 196 ? -0.517 -32.573 8.414 1.00 41.09 196 SER A N 1
ATOM 1554 C CA . SER A 1 196 ? 0.357 -33.639 8.904 1.00 41.09 196 SER A CA 1
ATOM 1555 C C . SER A 1 196 ? -0.074 -34.943 8.243 1.00 41.09 196 SER A C 1
ATOM 1557 O O . SER A 1 196 ? -1.248 -35.320 8.312 1.00 41.09 196 SER A 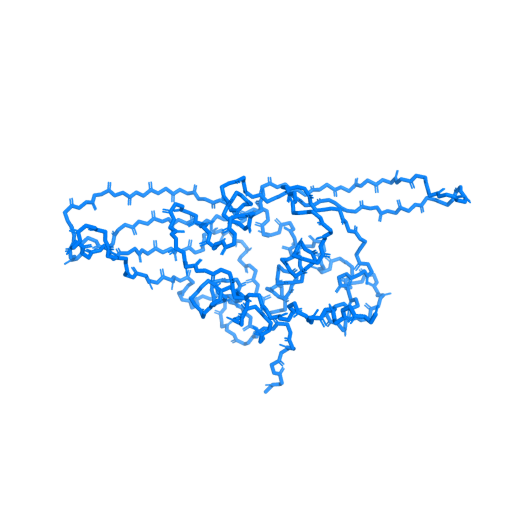O 1
ATOM 1559 N N . ARG A 1 197 ? 0.870 -35.583 7.563 1.00 50.38 197 ARG A N 1
ATOM 1560 C CA . ARG A 1 197 ? 0.867 -37.027 7.373 1.00 50.38 197 ARG A CA 1
ATOM 1561 C C . ARG A 1 197 ? 1.799 -37.622 8.408 1.00 50.38 197 ARG A C 1
ATOM 1563 O O . ARG A 1 197 ? 2.825 -36.960 8.681 1.00 50.38 197 ARG A O 1
#

pLDDT: mean 85.37, std 14.56, range [37.53, 97.94]

Sequence (197 aa):
MSTHPITAYIHQTFGQQFGSLILAGYGLEPGKQDRKLQLTEVEEGVKIDWVIELVGDDLPCQDAPLVLAALLKLLLCQPSISHNLEFEVKELLTMLHWPDEQDKRQQVEKAIISYVRLLYDKWVDARRSVITEGGCYHLLVGYFRETKLGTGGKRVRTHSVEFDTSFIAGLKRGRVYFAGIDFGALNQMGKKTAKSR

Radius of gyration: 18.04 Å; chains: 1; bounding box: 53×55×42 Å

Foldseek 3Di:
DDDQPLLVVLCLFANDQVSCLLCPQEAPPDPPDWSKGWDWDQDPNDTWIKIKGKDDDDADHYCLSLLSSLQVVQQVVDPDRDQKDKDALVSSCVSRVHDPDPVSSVSSVVSLVNLLRIKIKMFTPPVRDPDTDIDIFGQWNDKDWDFDQDPVRDTDIMIMIGGDPQQSVQVVVQWGAGPNDTSGGGNDDDPPPPPDD